Protein AF-A0A8H7VEQ4-F1 (afdb_monomer)

Sequence (341 aa):
MSSSSTINNRNQSYLEKMVKEAMEKHLGNLSLNTKNLYKLRQAHWEVWCAKQEFEDGNTVSEAKLVAFLREVSRTGNIKNKRSKLPDGKAKRLGKESLAGYAKAVGALQTVQAAVLGNKNPPARGTLVKNLLSDYDRENAIRRRIEYEDRGTNTINDGYTLDELRLISRYQFNRNTPHHLRNRLDFLLGHAILGRGETKRMMQLPDLFSTELADEGPSKCISLVITMNKGKTNQHGRLEYGLDHTKPITYNTQRDGYMEALNAVGVNLSKITHINRGSTLRAIADQDVPDNEQRRIGRWGSDRMVGCYLTSLLKQAMHALAGFYSQKASAFWLPRSAVDPP

pLDDT: mean 77.27, std 15.01, range [30.06, 95.94]

Secondary structure (DSSP, 8-state):
-HHHHHHHHHHHHHHHHHHHHHHHHHHHHS-HHHHHHHHHHHHHHHHHHHHHT-TTTT---HHHHHHHHHHHHHH--TT-GGGB-TTSPBPPPPHHHHHHHHHHHHHHHHHHHHHS---PPPTTSHHHHHHHHHHHHHHHHHHHHTT--SSTTTTTSS--HHHHHHHHHHHHHH-SHHHHHHHHHHHHHHHTT--HHHHHT--GGGEEEEE-TTSSSS--EEEEE----SS---------S--TTSPPPHHHHHHHHHHHHHHHT---S-GGGHHHHHHHHHHHTTT--HHHHHHHTT----HHHHHT-----HHHHHHHHT---SSGGG------SS---

Foldseek 3Di:
DPPVVVVVVVVVVVVLVVLVVVLVVVLVPDFPVLNVLLVVLLVLLQVVQVVVVDPVRSAAALVSLLVSLVVQQQQADLPDPVQADPVSGGHGDALVVSVSSLVSSLSVNSVCCSPVVRPHDRNCDDSVVVSSVVRVVVVVVVCVVVVPPPPAPPPQAADAPVLLVQLLVVLVVVPDPLSVVLSCLSLVCQLQVDFLVQSLPFDPVQWDWDWDPLQAPDTDIDIGGHRPDDRHDPDDDDDDDPDPVHGDDPVSSQVSQCVSCVVSVRDHDRRRNRSNVNSLVLLVVLVQDVVLSCLSSVPDPDPCSVPPPPDDSVSSNCSSVVQNDPDSHSNDDPPPPDDDD

Organism: NCBI:txid1195481

Mean predicted aligned error: 12.37 Å

InterPro domains:
  IPR031872 Ndc10, domain 2 [PF16787] (121-240)
  IPR038279 Ndc10, domain 2 superfamily [G3DSA:1.10.443.20] (164-241)
  IPR038279 Ndc10, domain 2 superfamily [G3DSA:1.10.443.20] (242-341)

Radius of gyration: 25.99 Å; Cα contacts (8 Å, |Δi|>4): 328; chains: 1; bounding box: 66×48×88 Å

Nearest PDB structures (foldseek):
  1pvq-assembly1_B-2  TM=6.508E-01  e=1.018E-05  Punavirus P1
  1pvr-assembly1_B-2  TM=6.223E-01  e=1.018E-05  Punavirus P1
  1drg-assembly1_A  TM=6.321E-01  e=3.090E-05  Punavirus P1
  5u91-assembly1_F  TM=6.183E-01  e=3.781E-05  synthetic construct
  2crx-assembly1_B-2  TM=6.280E-01  e=2.102E-04  Punavirus P1

Solvent-accessible surface area (backbone atoms only — not comparable to full-atom values): 19977 Å² total; per-residue (Å²): 124,72,66,64,57,53,53,49,52,52,52,51,53,50,50,54,50,53,52,50,55,56,46,53,51,52,63,66,67,48,32,52,70,56,50,54,52,31,52,55,45,39,51,53,48,45,56,49,27,62,73,69,64,44,92,73,44,70,66,62,31,37,70,58,48,48,53,48,50,55,52,51,27,64,58,28,47,72,88,43,78,89,34,42,43,97,86,67,46,36,39,62,52,51,54,70,57,49,53,48,42,51,51,30,47,40,54,49,36,56,50,34,37,75,74,67,65,50,83,58,66,70,39,75,38,70,68,44,52,52,52,48,51,49,46,49,52,53,50,54,51,47,40,61,75,68,63,52,67,73,55,67,81,41,93,66,39,41,56,54,77,66,51,49,50,51,35,44,47,56,25,52,74,65,71,39,74,68,31,50,51,46,34,49,54,50,52,48,16,39,72,59,46,34,45,50,67,60,59,43,72,59,52,76,90,37,51,48,77,46,74,44,83,81,49,28,95,55,95,32,77,44,82,44,73,63,78,94,73,80,77,72,62,91,74,92,76,90,78,90,72,99,49,91,91,54,61,73,52,71,63,62,54,41,50,54,47,49,54,41,31,57,76,72,68,53,63,72,88,51,72,57,49,34,32,41,58,22,39,51,50,57,32,51,78,64,71,49,54,67,72,55,54,35,56,66,68,64,70,64,84,48,66,57,64,76,73,68,56,80,73,78,61,60,68,59,54,37,36,66,74,70,45,90,59,95,49,51,80,66,54,69,72,98,80,68,95,67,81,82,132

Structure (mmCIF, N/CA/C/O backbone):
data_AF-A0A8H7VEQ4-F1
#
_entry.id   AF-A0A8H7VEQ4-F1
#
loop_
_atom_site.group_PDB
_atom_site.id
_atom_site.type_symbol
_atom_site.label_atom_id
_atom_site.label_alt_id
_atom_site.label_comp_id
_atom_site.label_asym_id
_atom_site.label_entity_id
_atom_site.label_seq_id
_atom_site.pdbx_PDB_ins_code
_atom_site.Cartn_x
_atom_site.Cartn_y
_atom_site.Cartn_z
_atom_site.occupancy
_atom_site.B_iso_or_equiv
_atom_site.auth_seq_id
_atom_site.auth_comp_id
_atom_site.auth_asym_id
_atom_site.auth_atom_id
_atom_site.pdbx_PDB_model_num
ATOM 1 N N . MET A 1 1 ? -5.154 21.239 54.772 1.00 49.31 1 MET A N 1
ATOM 2 C CA . MET A 1 1 ? -5.565 20.161 53.839 1.00 49.31 1 MET A CA 1
ATOM 3 C C . MET A 1 1 ? -6.066 20.659 52.469 1.00 49.31 1 MET A C 1
ATOM 5 O O . MET A 1 1 ? -5.913 19.919 51.510 1.00 49.31 1 MET A O 1
ATOM 9 N N . SER A 1 2 ? -6.561 21.898 52.309 1.00 54.72 2 SER A N 1
ATOM 10 C CA . SER A 1 2 ? -7.112 22.400 51.022 1.00 54.72 2 SER A CA 1
ATOM 11 C C . SER A 1 2 ? -6.099 22.806 49.928 1.00 54.72 2 SER A C 1
ATOM 13 O O . SER A 1 2 ? -6.478 22.970 48.770 1.00 54.72 2 SER A O 1
ATOM 15 N N . SER A 1 3 ? -4.809 22.963 50.251 1.00 55.88 3 SER A N 1
ATOM 16 C CA . SER A 1 3 ? -3.792 23.397 49.269 1.00 55.88 3 SER A CA 1
ATOM 17 C C . SER A 1 3 ? -3.361 22.257 48.329 1.00 55.88 3 SER A C 1
ATOM 19 O O . SER A 1 3 ? -3.246 22.444 47.119 1.00 55.88 3 SER A O 1
ATOM 21 N N . SER A 1 4 ? -3.236 21.031 48.855 1.00 54.81 4 SER A N 1
ATOM 22 C CA . SER A 1 4 ? -2.853 19.852 48.066 1.00 54.81 4 SER A CA 1
ATOM 23 C C . SER A 1 4 ? -3.919 19.428 47.052 1.00 54.81 4 SER A C 1
ATOM 25 O O . SER A 1 4 ? -3.554 19.009 45.959 1.00 54.81 4 SER A O 1
ATOM 27 N N . SER A 1 5 ? -5.219 19.573 47.353 1.00 64.12 5 SER A N 1
ATOM 28 C CA . SER A 1 5 ? -6.288 19.254 46.386 1.00 64.12 5 SER A CA 1
ATOM 29 C C . SER A 1 5 ? -6.328 20.253 45.227 1.00 64.12 5 SER A C 1
ATOM 31 O O . SER A 1 5 ? -6.516 19.863 44.078 1.00 64.12 5 SER A O 1
ATOM 33 N N . THR A 1 6 ? -6.063 21.530 45.507 1.00 69.12 6 THR A N 1
ATOM 34 C CA . THR A 1 6 ? -6.005 22.596 44.497 1.00 69.12 6 THR A CA 1
ATOM 35 C C . THR A 1 6 ? -4.821 22.409 43.543 1.00 69.12 6 THR A C 1
ATOM 37 O O . THR A 1 6 ? -4.974 22.550 42.329 1.00 69.12 6 THR A O 1
ATOM 40 N N . ILE A 1 7 ? -3.651 22.021 44.067 1.00 66.50 7 ILE A N 1
ATOM 41 C CA . ILE A 1 7 ? -2.469 21.682 43.255 1.00 66.50 7 ILE A CA 1
ATOM 42 C C . ILE A 1 7 ? -2.740 20.443 42.393 1.00 66.50 7 ILE A C 1
ATOM 44 O O . ILE A 1 7 ? -2.416 20.444 41.205 1.00 66.50 7 ILE A O 1
ATOM 48 N N . ASN A 1 8 ? -3.391 19.419 42.954 1.00 71.38 8 ASN A N 1
ATOM 49 C CA . ASN A 1 8 ? -3.746 18.216 42.202 1.00 71.38 8 ASN A CA 1
ATOM 50 C C . ASN A 1 8 ? -4.713 18.529 41.052 1.00 71.38 8 ASN A C 1
ATOM 52 O O . ASN A 1 8 ? -4.480 18.100 39.927 1.00 71.38 8 ASN A O 1
ATOM 56 N N . ASN A 1 9 ? -5.738 19.350 41.297 1.00 70.19 9 ASN A N 1
ATOM 57 C CA . ASN A 1 9 ? -6.693 19.769 40.268 1.00 70.19 9 ASN A CA 1
ATOM 58 C C . ASN A 1 9 ? -6.030 20.604 39.160 1.00 70.19 9 ASN A C 1
ATOM 60 O O . ASN A 1 9 ? -6.332 20.423 37.981 1.00 70.19 9 ASN A O 1
ATOM 64 N N . ARG A 1 10 ? -5.088 21.489 39.514 1.00 77.19 10 ARG A N 1
ATOM 65 C CA . ARG A 1 10 ? -4.322 22.277 38.535 1.00 77.19 10 ARG A CA 1
ATOM 66 C C . ARG A 1 10 ? -3.433 21.390 37.660 1.00 77.19 10 ARG A C 1
ATOM 68 O O . ARG A 1 10 ? -3.391 21.583 36.447 1.00 77.19 10 ARG A O 1
ATOM 75 N N . ASN A 1 11 ? -2.754 20.416 38.261 1.00 73.75 11 ASN A N 1
ATOM 76 C CA . ASN A 1 11 ? -1.920 19.460 37.534 1.00 73.75 11 ASN A CA 1
ATOM 77 C C . ASN A 1 11 ? -2.764 18.560 36.621 1.00 73.75 11 ASN A C 1
ATOM 79 O O . ASN A 1 11 ? -2.395 18.354 35.467 1.00 73.75 11 ASN A O 1
ATOM 83 N N . GLN A 1 12 ? -3.920 18.093 37.099 1.00 68.75 12 GLN A N 1
ATOM 84 C CA . GLN A 1 12 ? -4.879 17.314 36.314 1.00 68.75 12 GLN A CA 1
ATOM 85 C C . GLN A 1 12 ? -5.346 18.093 35.074 1.00 68.75 12 GLN A C 1
ATOM 87 O O . GLN A 1 12 ? -5.245 17.597 33.956 1.00 68.75 12 GLN A O 1
ATOM 92 N N . SER A 1 13 ? -5.758 19.352 35.257 1.00 71.12 13 SER A N 1
ATOM 93 C CA . SER A 1 13 ? -6.213 20.220 34.165 1.00 71.12 13 SER A CA 1
ATOM 94 C C . SER A 1 13 ? -5.100 20.527 33.150 1.00 71.12 13 SER A C 1
ATOM 96 O O . SER A 1 13 ? -5.338 20.548 31.940 1.00 71.12 13 SER A O 1
ATOM 98 N N . TYR A 1 14 ? -3.858 20.707 33.613 1.00 74.88 14 TYR A N 1
ATOM 99 C CA . TYR A 1 14 ? -2.698 20.853 32.731 1.00 74.88 14 TYR A CA 1
ATOM 100 C C . TYR A 1 14 ? -2.453 19.592 31.889 1.00 74.88 14 TYR A C 1
ATOM 102 O O . TYR A 1 14 ? -2.262 19.693 30.677 1.00 74.88 14 TYR A O 1
ATOM 110 N N . LEU A 1 15 ? -2.504 18.404 32.501 1.00 70.81 15 LEU A N 1
ATOM 111 C CA . LEU A 1 15 ? -2.343 17.132 31.792 1.00 70.81 15 LEU A CA 1
ATOM 112 C C . LEU A 1 15 ? -3.451 16.915 30.753 1.00 70.81 15 LEU A C 1
ATOM 114 O O . LEU A 1 15 ? -3.153 16.549 29.618 1.00 70.81 15 LEU A O 1
ATOM 118 N N . GLU A 1 16 ? -4.707 17.202 31.099 1.00 68.06 16 GLU A N 1
ATOM 119 C CA . GLU A 1 16 ? -5.846 17.140 30.173 1.00 68.06 16 GLU A CA 1
ATOM 120 C C . GLU A 1 16 ? -5.645 18.058 28.961 1.00 68.06 16 GLU A C 1
ATOM 122 O O . GLU A 1 16 ? -5.841 17.638 27.815 1.00 68.06 16 GLU A O 1
ATOM 127 N N . LYS A 1 17 ? -5.171 19.288 29.193 1.00 73.31 17 LYS A N 1
ATOM 128 C CA . LYS A 1 17 ? -4.847 20.239 28.124 1.00 73.31 17 LYS A CA 1
ATOM 129 C C . LYS A 1 17 ? -3.737 19.714 27.208 1.00 73.31 17 LYS A C 1
ATOM 131 O O . LYS A 1 17 ? -3.907 19.718 25.990 1.00 73.31 17 LYS A O 1
ATOM 136 N N . MET A 1 18 ? -2.637 19.212 27.773 1.00 72.94 18 MET A N 1
ATOM 137 C CA . MET A 1 18 ? -1.514 18.668 26.995 1.00 72.94 18 MET A CA 1
ATOM 138 C C . MET A 1 18 ? -1.923 17.449 26.158 1.00 72.94 18 MET A C 1
ATOM 140 O O . MET A 1 18 ? -1.511 17.319 25.003 1.00 72.94 18 MET A O 1
ATOM 144 N N . VAL A 1 19 ? -2.763 16.567 26.712 1.00 66.00 19 VAL A N 1
ATOM 145 C CA . VAL A 1 19 ? -3.322 15.420 25.981 1.00 66.00 19 VAL A CA 1
ATOM 146 C C . VAL A 1 19 ? -4.181 15.903 24.814 1.00 66.00 19 VAL A C 1
ATOM 148 O O . VAL A 1 19 ? -4.008 15.421 23.692 1.00 66.00 19 VAL A O 1
ATOM 151 N N . LYS A 1 20 ? -5.053 16.893 25.038 1.00 64.94 20 LYS A N 1
ATOM 152 C CA . LYS A 1 20 ? -5.912 17.461 23.992 1.00 64.94 20 LYS A CA 1
ATOM 153 C C . LYS A 1 20 ? -5.099 18.078 22.846 1.00 64.94 20 LYS A C 1
ATOM 155 O O . LYS A 1 20 ? -5.347 17.750 21.686 1.00 64.94 20 LYS A O 1
ATOM 160 N N . GLU A 1 21 ? -4.081 18.881 23.152 1.00 70.31 21 GLU A N 1
ATOM 161 C CA . GLU A 1 21 ? -3.198 19.500 22.149 1.00 70.31 21 GLU A CA 1
ATOM 162 C C . GLU A 1 21 ? -2.404 18.456 21.342 1.00 70.31 21 GLU A C 1
ATOM 164 O O . GLU A 1 21 ? -2.327 18.523 20.109 1.00 70.31 21 GLU A O 1
ATOM 169 N N . ALA A 1 22 ? -1.850 17.438 22.010 1.00 67.75 22 ALA A N 1
ATOM 170 C CA . ALA A 1 22 ? -1.137 16.348 21.343 1.00 67.75 22 ALA A CA 1
ATOM 171 C C . ALA A 1 22 ? -2.057 15.545 20.405 1.00 67.75 22 ALA A C 1
ATOM 173 O O . ALA A 1 22 ? -1.645 15.133 19.313 1.00 67.75 22 ALA A O 1
ATOM 174 N N . MET A 1 23 ? -3.316 15.353 20.801 1.00 64.00 23 MET A N 1
ATOM 175 C CA . MET A 1 23 ? -4.323 14.669 19.996 1.00 64.00 23 MET A CA 1
ATOM 176 C C . MET A 1 23 ? -4.755 15.478 18.777 1.00 64.00 23 MET A C 1
ATOM 178 O O . MET A 1 23 ? -4.782 14.925 17.677 1.00 64.00 23 MET A O 1
ATOM 182 N N . GLU A 1 24 ? -5.052 16.767 18.939 1.00 65.12 24 GLU A N 1
ATOM 183 C CA . GLU A 1 24 ? -5.398 17.659 17.827 1.00 65.12 24 GLU A CA 1
ATOM 184 C C . GLU A 1 24 ? -4.266 17.710 16.795 1.00 65.12 24 GLU A C 1
ATOM 186 O O . GLU A 1 24 ? -4.514 17.581 15.593 1.00 65.12 24 GLU A O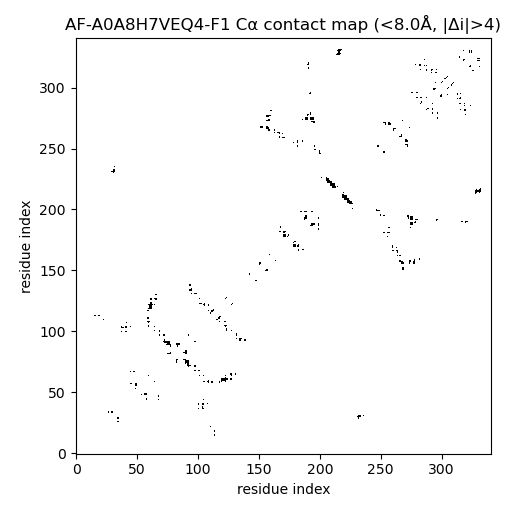 1
ATOM 191 N N . LYS A 1 25 ? -3.010 17.754 17.254 1.00 69.25 25 LYS A N 1
ATOM 192 C CA . LYS A 1 25 ? -1.823 17.658 16.394 1.00 69.25 25 LYS A CA 1
ATOM 193 C C . LYS A 1 25 ? -1.738 16.311 15.667 1.00 69.25 25 LYS A C 1
ATOM 195 O O . LYS A 1 25 ? -1.498 16.277 14.460 1.00 69.25 25 LYS A O 1
ATOM 200 N N . HIS A 1 26 ? -1.973 15.192 16.355 1.00 65.81 26 HIS A N 1
ATOM 201 C CA . HIS A 1 26 ? -1.962 13.861 15.735 1.00 65.81 26 HIS A CA 1
ATOM 202 C C . HIS A 1 26 ? -3.086 13.689 14.697 1.00 65.81 26 HIS A C 1
ATOM 204 O O . HIS A 1 26 ? -2.834 13.213 13.588 1.00 65.81 26 HIS A O 1
ATOM 210 N N . LEU A 1 27 ? -4.314 14.109 15.018 1.00 62.72 27 LEU A N 1
ATOM 211 C CA . LEU A 1 27 ? -5.438 14.138 14.077 1.00 62.72 27 LEU A CA 1
ATOM 212 C C . LEU A 1 27 ? -5.143 15.072 12.896 1.00 62.72 27 LEU A C 1
ATOM 214 O O . LEU A 1 27 ? -5.426 14.705 11.756 1.00 62.72 27 LEU A O 1
ATOM 218 N N . GLY A 1 28 ? -4.511 16.223 13.142 1.00 64.19 28 GLY A N 1
ATOM 219 C CA . GLY A 1 28 ? -4.026 17.169 12.136 1.00 64.19 28 GLY A CA 1
ATOM 220 C C . GLY A 1 28 ? -3.002 16.566 11.170 1.00 64.19 28 GLY A C 1
ATOM 221 O O . GLY A 1 28 ? -3.082 16.831 9.969 1.00 64.19 28 GLY A O 1
ATOM 222 N N . ASN A 1 29 ? -2.140 15.672 11.654 1.00 68.62 29 ASN A N 1
ATOM 223 C CA . ASN A 1 29 ? -1.097 15.004 10.869 1.00 68.62 29 ASN A CA 1
ATOM 224 C C . ASN A 1 29 ? -1.593 13.812 10.032 1.00 68.62 29 ASN A C 1
ATOM 226 O O . ASN A 1 29 ? -0.852 13.296 9.194 1.00 68.62 29 ASN A O 1
ATOM 230 N N . LEU A 1 30 ? -2.834 13.347 10.223 1.00 66.75 30 LEU A N 1
ATOM 231 C CA . LEU A 1 30 ? -3.381 12.268 9.398 1.00 66.75 30 LEU A CA 1
ATOM 232 C C . LEU A 1 30 ? -3.514 12.708 7.933 1.00 66.75 30 LEU A C 1
ATOM 234 O O . LEU A 1 30 ? -3.966 13.817 7.634 1.00 66.75 30 LEU A O 1
ATOM 238 N N . SER A 1 31 ? -3.205 11.796 7.007 1.00 66.38 31 SER A N 1
ATOM 239 C CA . SER A 1 31 ? -3.427 12.048 5.582 1.00 66.38 31 SER A CA 1
ATOM 240 C C . SER A 1 31 ? -4.906 12.326 5.298 1.00 66.38 31 SER A C 1
ATOM 242 O O . SER A 1 31 ? -5.789 11.746 5.939 1.00 66.38 31 SER A O 1
ATOM 244 N N . LEU A 1 32 ? -5.193 13.176 4.307 1.00 69.00 32 LEU A N 1
ATOM 245 C CA . LEU A 1 32 ? -6.561 13.590 3.976 1.00 69.00 32 LEU A CA 1
ATOM 246 C C . LEU A 1 32 ? -7.497 12.397 3.718 1.00 69.00 32 LEU A C 1
ATOM 248 O O . LEU A 1 32 ? -8.613 12.352 4.230 1.00 69.00 32 LEU A O 1
ATOM 252 N N . ASN A 1 33 ? -7.004 11.376 3.014 1.00 72.12 33 ASN A N 1
ATOM 253 C CA . ASN A 1 33 ? -7.748 10.139 2.769 1.00 72.12 33 ASN A CA 1
ATOM 254 C C . ASN A 1 33 ? -8.088 9.395 4.068 1.00 72.12 33 ASN A C 1
ATOM 256 O O . ASN A 1 33 ? -9.192 8.876 4.210 1.00 72.12 33 ASN A O 1
ATOM 260 N N . THR A 1 34 ? -7.160 9.360 5.030 1.00 74.19 34 THR A N 1
ATOM 261 C CA . THR A 1 34 ? -7.397 8.715 6.328 1.00 74.19 34 THR A CA 1
ATOM 262 C C . THR A 1 34 ? -8.423 9.499 7.138 1.00 74.19 34 THR A C 1
ATOM 264 O O . THR A 1 34 ? -9.333 8.888 7.689 1.00 74.19 34 THR A O 1
ATOM 267 N N . LYS A 1 35 ? -8.338 10.838 7.150 1.00 78.75 35 LYS A N 1
ATOM 268 C CA . LYS A 1 35 ? -9.328 11.710 7.805 1.00 78.75 35 LYS A CA 1
ATOM 269 C C . LYS A 1 35 ? -10.726 11.494 7.231 1.00 78.75 35 LYS A C 1
ATOM 271 O O . LYS A 1 35 ? -11.659 11.245 7.985 1.00 78.75 35 LYS A O 1
ATOM 276 N N . ASN A 1 36 ? -10.862 11.526 5.907 1.00 82.50 36 ASN A N 1
ATOM 277 C CA . ASN A 1 36 ? -12.149 11.335 5.235 1.00 82.50 36 ASN A CA 1
ATOM 278 C C . ASN A 1 36 ? -12.729 9.942 5.503 1.00 82.50 36 ASN A C 1
ATOM 280 O O . ASN A 1 36 ? -13.915 9.808 5.798 1.00 82.50 36 ASN A O 1
ATOM 284 N N . LEU A 1 37 ? -11.888 8.905 5.470 1.00 82.88 37 LEU A N 1
ATOM 285 C CA . LEU A 1 37 ? -12.314 7.543 5.777 1.00 82.88 37 LEU A CA 1
ATOM 286 C C . LEU A 1 37 ? -12.726 7.380 7.246 1.00 82.88 37 LEU A C 1
ATOM 288 O O . LEU A 1 37 ? -13.675 6.655 7.532 1.00 82.88 37 LEU A O 1
ATOM 292 N N . TYR A 1 38 ? -12.030 8.038 8.177 1.00 87.38 38 TYR A N 1
ATOM 293 C CA . TYR A 1 38 ? -12.396 8.029 9.594 1.00 87.38 38 TYR A CA 1
ATOM 294 C C . TYR A 1 38 ? -13.735 8.723 9.809 1.00 87.38 38 TYR A C 1
ATOM 296 O O . TYR A 1 38 ? -14.614 8.106 10.398 1.00 87.38 38 TYR A O 1
ATOM 304 N N . LYS A 1 39 ? -13.918 9.929 9.254 1.00 85.88 39 LYS A N 1
ATOM 305 C CA . LYS A 1 39 ? -15.189 10.667 9.305 1.00 85.88 39 LYS A CA 1
ATOM 306 C C . LYS A 1 39 ? -16.352 9.822 8.794 1.00 85.88 39 LYS A C 1
ATOM 308 O O . LYS A 1 39 ? -17.357 9.693 9.476 1.00 85.88 39 LYS A O 1
ATOM 313 N N . LEU A 1 40 ? -16.190 9.176 7.637 1.00 89.00 40 LEU A N 1
ATOM 314 C CA . LEU A 1 40 ? -17.224 8.306 7.069 1.00 89.00 40 LEU A CA 1
ATOM 315 C C . LEU A 1 40 ? -17.590 7.145 8.007 1.00 89.00 40 LEU A C 1
ATOM 317 O O . LEU A 1 40 ? -18.759 6.806 8.168 1.00 89.00 40 LEU A O 1
ATOM 321 N N . ARG A 1 41 ? -16.586 6.513 8.621 1.00 91.69 41 ARG A N 1
ATOM 322 C CA . ARG A 1 41 ? -16.788 5.372 9.525 1.00 91.69 41 ARG A CA 1
ATOM 323 C C . ARG A 1 41 ? -17.377 5.786 10.872 1.00 91.69 41 ARG A C 1
ATOM 325 O O . ARG A 1 41 ? -18.178 5.035 11.415 1.00 91.69 41 ARG A O 1
ATOM 332 N N . GLN A 1 42 ? -16.988 6.950 11.382 1.00 91.44 42 GLN A N 1
ATOM 333 C CA . GLN A 1 42 ? -17.523 7.539 12.608 1.00 91.44 42 GLN A CA 1
ATOM 334 C C . GLN A 1 42 ? -18.974 7.993 12.412 1.00 91.44 42 GLN A C 1
ATOM 336 O O . GLN A 1 42 ? -19.812 7.667 13.238 1.00 91.44 42 GLN A O 1
ATOM 341 N N . ALA A 1 43 ? -19.313 8.592 11.268 1.00 90.25 43 ALA A N 1
ATOM 342 C CA . ALA A 1 43 ? -20.703 8.905 10.935 1.00 90.25 43 ALA A CA 1
ATOM 343 C C . ALA A 1 43 ? -21.576 7.637 10.863 1.00 90.25 43 ALA A C 1
ATOM 345 O O . ALA A 1 43 ? -22.698 7.618 11.357 1.00 90.25 43 ALA A O 1
ATOM 346 N N . HIS A 1 44 ? -21.056 6.538 10.296 1.00 92.56 44 HIS A N 1
ATOM 347 C CA . HIS A 1 44 ? -21.779 5.260 10.295 1.00 92.56 44 HIS A CA 1
ATOM 348 C C . HIS A 1 44 ? -22.010 4.717 11.713 1.00 92.56 44 HIS A C 1
ATOM 350 O O . HIS A 1 44 ? -23.073 4.168 11.987 1.00 92.56 44 HIS A O 1
ATOM 356 N N . TRP A 1 45 ? -21.029 4.882 12.604 1.00 93.81 45 TRP A N 1
ATOM 357 C CA . TRP A 1 45 ? -21.163 4.546 14.021 1.00 93.81 45 TRP A CA 1
ATOM 358 C C . TRP A 1 45 ? -22.249 5.379 14.704 1.00 93.81 45 TRP A C 1
ATOM 360 O O . TRP A 1 45 ? -23.100 4.817 15.380 1.00 93.81 45 TRP A O 1
ATOM 370 N N . GLU A 1 46 ? -22.258 6.694 14.495 1.00 92.00 46 GLU A N 1
ATOM 371 C CA . GLU A 1 46 ? -23.244 7.603 15.091 1.00 92.00 46 GLU A CA 1
ATOM 372 C C . GLU A 1 46 ? -24.670 7.269 14.648 1.00 92.00 46 GLU A C 1
ATOM 374 O O . GLU A 1 46 ? -25.553 7.129 15.491 1.00 92.00 46 GLU A O 1
ATOM 379 N N . VAL A 1 47 ? -24.878 7.057 13.345 1.00 93.12 47 VAL A N 1
ATOM 380 C CA . VAL A 1 47 ? -26.176 6.632 12.794 1.00 93.12 47 VAL A CA 1
ATOM 381 C C . VAL A 1 47 ? -26.607 5.289 13.379 1.00 93.12 47 VAL A C 1
ATOM 383 O O . VAL A 1 47 ? -27.775 5.104 13.716 1.00 93.12 47 VAL A O 1
ATOM 386 N N . TRP A 1 48 ? -25.673 4.348 13.519 1.00 94.56 48 TRP A N 1
ATOM 387 C CA . TRP A 1 48 ? -25.965 3.057 14.125 1.00 94.56 48 TRP A CA 1
ATOM 388 C C . TRP A 1 48 ? -26.343 3.196 15.605 1.00 94.56 48 TRP A C 1
ATOM 390 O O . TRP A 1 48 ? -27.362 2.649 16.005 1.00 94.56 48 TRP A O 1
ATOM 400 N N . CYS A 1 49 ? -25.602 3.968 16.405 1.00 93.62 49 CYS A N 1
ATOM 401 C CA . CYS A 1 49 ? -25.944 4.213 17.809 1.00 93.62 49 CYS A CA 1
ATOM 402 C C . CYS A 1 49 ? -27.306 4.896 17.967 1.00 93.62 49 CYS A C 1
ATOM 404 O O . CYS A 1 49 ? -28.062 4.504 18.849 1.00 93.62 49 CYS A O 1
ATOM 406 N N . ALA A 1 50 ? -27.631 5.866 17.106 1.00 91.94 50 ALA A N 1
ATOM 407 C CA . ALA A 1 50 ? -28.933 6.530 17.112 1.00 91.94 50 ALA A CA 1
ATOM 408 C C . ALA A 1 50 ? -30.078 5.545 16.833 1.00 91.94 50 ALA A C 1
ATOM 410 O O . ALA A 1 50 ? -31.105 5.596 17.495 1.00 91.94 50 ALA A O 1
ATOM 411 N N . LYS A 1 51 ? -29.877 4.601 15.905 1.00 93.50 51 LYS A N 1
ATOM 412 C CA . LYS A 1 51 ? -30.856 3.550 15.591 1.00 93.50 51 LYS A CA 1
ATOM 413 C C . LYS A 1 51 ? -31.065 2.551 16.736 1.00 93.50 51 LYS A C 1
ATOM 415 O O . LYS A 1 51 ? -32.142 1.980 16.840 1.00 93.50 51 LYS A O 1
ATOM 420 N N . GLN A 1 52 ? -30.030 2.280 17.530 1.00 91.88 52 GLN A N 1
ATOM 421 C CA . GLN A 1 52 ? -30.110 1.347 18.661 1.00 91.88 52 GLN A CA 1
ATOM 422 C C . GLN A 1 52 ? -30.654 1.998 19.941 1.00 91.88 52 GLN A C 1
ATOM 424 O O . GLN A 1 52 ? -30.869 1.286 20.914 1.00 91.88 52 GLN A O 1
ATOM 429 N N . GLU A 1 53 ? -30.832 3.326 19.952 1.00 90.88 53 GLU A N 1
ATOM 430 C CA . GLU A 1 53 ? -31.431 4.080 21.064 1.00 90.88 53 GLU A CA 1
ATOM 431 C C . GLU A 1 53 ? -30.747 3.834 22.425 1.00 90.88 53 GLU A C 1
ATOM 433 O O . GLU A 1 53 ? -31.390 3.765 23.468 1.00 90.88 53 GLU A O 1
ATOM 438 N N . PHE A 1 54 ? -29.415 3.702 22.435 1.00 89.69 54 PHE A N 1
ATOM 439 C CA . PHE A 1 54 ? -28.665 3.542 23.684 1.00 89.69 54 PHE A CA 1
ATOM 440 C C . PHE A 1 54 ? -28.801 4.776 24.590 1.00 89.69 54 PHE A C 1
ATOM 442 O O . PHE A 1 54 ? -28.642 5.902 24.120 1.00 89.69 54 PHE A O 1
ATOM 449 N N . GLU A 1 55 ? -28.977 4.564 25.896 1.00 87.06 55 GLU A N 1
ATOM 450 C CA . GLU A 1 55 ? -29.120 5.640 26.895 1.00 87.06 55 GLU A CA 1
ATOM 451 C C . GLU A 1 55 ? -27.914 6.596 26.932 1.00 87.06 55 GLU A C 1
ATOM 453 O O . GLU A 1 55 ? -28.063 7.812 27.002 1.00 87.06 55 GLU A O 1
ATOM 458 N N . ASP A 1 56 ? -26.700 6.057 26.821 1.00 87.94 56 ASP A N 1
ATOM 459 C CA . ASP A 1 56 ? -25.435 6.800 26.754 1.00 87.94 56 ASP A CA 1
ATOM 460 C C . ASP A 1 56 ? -25.078 7.245 25.317 1.00 87.94 56 ASP A C 1
ATOM 462 O O . ASP A 1 56 ? -23.947 7.660 25.033 1.00 87.94 56 ASP A O 1
ATOM 466 N N . GLY A 1 57 ? -26.026 7.126 24.384 1.00 89.88 57 GLY A N 1
ATOM 467 C CA . GLY A 1 57 ? -25.924 7.578 23.002 1.00 89.88 57 GLY A CA 1
ATOM 468 C C . GLY A 1 57 ? -24.748 6.961 22.240 1.00 89.88 57 GLY A C 1
ATOM 469 O O . GLY A 1 57 ? -24.545 5.742 22.203 1.00 89.88 57 GLY A O 1
ATOM 470 N N . ASN A 1 58 ? -23.942 7.817 21.607 1.00 89.00 58 ASN A N 1
ATOM 471 C CA . ASN A 1 58 ? -22.785 7.407 20.803 1.00 89.00 58 ASN A CA 1
ATOM 472 C C . ASN A 1 58 ? -21.506 7.161 21.627 1.00 89.00 58 ASN A C 1
ATOM 474 O O . ASN A 1 58 ? -20.430 6.986 21.035 1.00 89.00 58 ASN A O 1
ATOM 478 N N . THR A 1 59 ? -21.596 7.144 22.962 1.00 91.75 59 THR A N 1
ATOM 479 C CA . THR A 1 59 ? -20.459 6.862 23.846 1.00 91.75 59 THR A CA 1
ATOM 480 C C . THR A 1 59 ? -19.869 5.498 23.510 1.00 91.75 59 THR A C 1
ATOM 482 O O . THR A 1 59 ? -20.559 4.478 23.472 1.00 91.75 59 THR A O 1
ATOM 485 N N . VAL A 1 60 ? -18.573 5.483 23.208 1.00 93.88 60 VAL A N 1
ATOM 486 C CA . VAL A 1 60 ? -17.883 4.289 22.736 1.00 93.88 60 VAL A CA 1
ATOM 487 C C . VAL A 1 60 ? -17.567 3.369 23.911 1.00 93.88 60 VAL A C 1
ATOM 489 O O . VAL A 1 60 ? -16.934 3.781 24.886 1.00 93.88 60 VAL A O 1
ATOM 492 N N . SER A 1 61 ? -17.946 2.102 23.765 1.00 94.31 61 SER A N 1
ATOM 493 C CA . SER A 1 61 ? -17.562 0.985 24.627 1.00 94.31 61 SER A CA 1
ATOM 494 C C . SER A 1 61 ? -17.131 -0.210 23.770 1.00 94.31 61 SER A C 1
ATOM 496 O O . SER A 1 61 ? -17.477 -0.302 22.587 1.00 94.31 61 SER A O 1
ATOM 498 N N . GLU A 1 62 ? -16.372 -1.144 24.351 1.00 93.94 62 GLU A N 1
ATOM 499 C CA . GLU A 1 62 ? -15.964 -2.364 23.640 1.00 93.94 62 GLU A CA 1
ATOM 500 C C . GLU A 1 62 ? -17.177 -3.208 23.212 1.00 93.94 62 GLU A C 1
ATOM 502 O O . GLU A 1 62 ? -17.230 -3.673 22.074 1.00 93.94 62 GLU A O 1
ATOM 507 N N . ALA A 1 63 ? -18.187 -3.346 24.078 1.00 93.31 63 ALA A N 1
ATOM 508 C CA . ALA A 1 63 ? -19.396 -4.118 23.792 1.00 93.31 63 ALA A CA 1
ATOM 509 C C . ALA A 1 63 ? -20.166 -3.564 22.581 1.00 93.31 63 ALA A C 1
ATOM 511 O O . ALA A 1 63 ? -20.486 -4.311 21.651 1.00 93.31 63 ALA A O 1
ATOM 512 N N . LYS A 1 64 ? -20.383 -2.240 22.536 1.00 95.56 64 LYS A N 1
ATOM 513 C CA . LYS A 1 64 ? -21.006 -1.584 21.379 1.00 95.56 64 LYS A CA 1
ATOM 514 C C . LYS A 1 64 ? -20.164 -1.766 20.118 1.00 95.56 64 LYS A C 1
ATOM 516 O O . LYS A 1 64 ? -20.711 -2.031 19.051 1.00 95.56 64 LYS A O 1
ATOM 521 N N . LEU A 1 65 ? -18.834 -1.682 20.229 1.00 95.94 65 LEU A N 1
ATOM 522 C CA . LEU A 1 65 ? -17.948 -1.875 19.082 1.00 95.94 65 LEU A CA 1
ATOM 523 C C . LEU A 1 65 ? -18.030 -3.299 18.519 1.00 95.94 65 LEU A C 1
ATOM 525 O O . LEU A 1 65 ? -18.085 -3.470 17.303 1.00 95.94 65 LEU A O 1
ATOM 529 N N . VAL A 1 66 ? -18.101 -4.322 19.371 1.00 95.06 66 VAL A N 1
ATOM 530 C CA . VAL A 1 66 ? -18.299 -5.716 18.941 1.00 95.06 66 VAL A CA 1
ATOM 531 C C . VAL A 1 66 ? -19.631 -5.887 18.205 1.00 95.06 66 VAL A C 1
ATOM 533 O O . VAL A 1 66 ? -19.650 -6.475 17.119 1.00 95.06 66 VAL A O 1
ATOM 536 N N . ALA A 1 67 ? -20.727 -5.360 18.758 1.00 94.44 67 ALA A N 1
ATOM 537 C CA . ALA A 1 67 ? -22.054 -5.437 18.145 1.00 94.44 67 ALA A CA 1
ATOM 538 C C . ALA A 1 67 ? -22.089 -4.728 16.780 1.00 94.44 67 ALA A C 1
ATOM 540 O O . ALA A 1 67 ? -22.480 -5.324 15.772 1.00 94.44 67 ALA A O 1
ATOM 541 N N . PHE A 1 68 ? -21.561 -3.506 16.723 1.00 95.19 68 PHE A N 1
ATOM 542 C CA . PHE A 1 68 ? -21.453 -2.730 15.494 1.00 95.19 68 PHE A CA 1
ATOM 543 C C . PHE A 1 68 ? -20.647 -3.457 14.415 1.00 95.19 68 PHE A C 1
ATOM 545 O O . PHE A 1 68 ? -21.099 -3.575 13.280 1.00 95.19 68 PHE A O 1
ATOM 552 N N . LEU A 1 69 ? -19.469 -4.004 14.743 1.00 94.12 69 LEU A N 1
ATOM 553 C CA . LEU A 1 69 ? -18.635 -4.705 13.759 1.00 94.12 69 LEU A CA 1
ATOM 554 C C . LEU A 1 69 ? -19.329 -5.949 13.181 1.00 94.12 69 LEU A C 1
ATOM 556 O O . LEU A 1 69 ? -19.139 -6.258 12.001 1.00 94.12 69 LEU A O 1
ATOM 560 N N . ARG A 1 70 ? -20.153 -6.648 13.974 1.00 91.75 70 ARG A N 1
ATOM 561 C CA . ARG A 1 70 ? -20.973 -7.771 13.489 1.00 91.75 70 ARG A CA 1
ATOM 562 C C . ARG A 1 70 ? -22.047 -7.305 12.505 1.00 91.75 70 ARG A C 1
ATOM 564 O O . ARG A 1 70 ? -22.203 -7.932 11.457 1.00 91.75 70 ARG A O 1
ATOM 571 N N . GLU A 1 71 ? -22.738 -6.202 12.784 1.00 91.12 71 GLU A N 1
ATOM 572 C CA . GLU A 1 71 ? -23.754 -5.645 11.879 1.00 91.12 71 GLU A CA 1
ATOM 573 C C . GLU A 1 71 ? -23.136 -5.098 10.585 1.00 91.12 71 GLU A C 1
ATOM 575 O O . GLU A 1 71 ? -23.582 -5.427 9.482 1.00 91.12 71 GLU A O 1
ATOM 580 N N . VAL A 1 72 ? -22.043 -4.343 10.704 1.00 89.44 72 VAL A N 1
ATOM 581 C CA . VAL A 1 72 ? -21.284 -3.795 9.571 1.00 89.44 72 VAL A CA 1
ATOM 582 C C . VAL A 1 72 ? -20.765 -4.913 8.664 1.00 89.44 72 VAL A C 1
ATOM 584 O O . VAL A 1 72 ? -20.826 -4.812 7.440 1.00 89.44 72 VAL A O 1
ATOM 587 N N . SER A 1 73 ? -20.297 -6.025 9.239 1.00 87.12 73 SER A N 1
ATOM 588 C CA . SER A 1 73 ? -19.881 -7.182 8.445 1.00 87.12 73 SER A CA 1
ATOM 589 C C . SER A 1 73 ? -21.021 -7.770 7.611 1.00 87.12 73 SER A C 1
ATOM 591 O O . SER A 1 73 ? -20.798 -8.105 6.448 1.00 87.12 73 SER A O 1
ATOM 593 N N . ARG A 1 74 ? -22.230 -7.889 8.182 1.00 83.00 74 ARG A N 1
ATOM 594 C CA . ARG A 1 74 ? -23.405 -8.481 7.514 1.00 83.00 74 ARG A CA 1
ATOM 595 C C . ARG A 1 74 ? -23.987 -7.571 6.439 1.00 83.00 74 ARG A C 1
ATOM 597 O O . ARG A 1 74 ? -24.361 -8.056 5.379 1.00 83.00 74 ARG A O 1
ATOM 604 N N . THR A 1 75 ? -24.051 -6.272 6.714 1.00 79.88 75 THR A N 1
ATOM 605 C CA . THR A 1 75 ? -24.570 -5.265 5.775 1.00 79.88 75 THR A CA 1
ATOM 606 C C . THR A 1 75 ? -23.664 -5.085 4.557 1.00 79.88 75 THR A C 1
ATOM 608 O O . THR A 1 75 ? -24.158 -4.803 3.465 1.00 79.88 75 THR A O 1
ATOM 611 N N . GLY A 1 76 ? -22.357 -5.324 4.699 1.00 72.81 76 GLY A N 1
ATOM 612 C CA . GLY A 1 76 ? -21.434 -5.328 3.568 1.00 72.81 76 GLY A CA 1
ATOM 613 C C . GLY A 1 76 ? -21.237 -3.935 2.954 1.00 72.81 76 GLY A C 1
ATOM 614 O O . GLY A 1 76 ? -21.588 -2.911 3.536 1.00 72.81 76 GLY A O 1
ATOM 615 N N . ASN A 1 77 ? -20.666 -3.876 1.746 1.00 67.44 77 ASN A N 1
ATOM 616 C CA . ASN A 1 77 ? -20.599 -2.631 0.973 1.00 67.44 77 ASN A CA 1
ATOM 617 C C . ASN A 1 77 ? -21.595 -2.673 -0.195 1.00 67.44 77 ASN A C 1
ATOM 619 O O . ASN A 1 77 ? -21.291 -3.190 -1.267 1.00 67.44 77 ASN A O 1
ATOM 623 N N . ILE A 1 78 ? -22.796 -2.129 0.011 1.00 54.16 78 ILE A N 1
ATOM 624 C CA . ILE A 1 78 ? -23.895 -2.187 -0.973 1.00 54.16 78 ILE A CA 1
ATOM 625 C C . ILE A 1 78 ? -23.607 -1.308 -2.206 1.00 54.16 78 ILE A C 1
ATOM 627 O O . ILE A 1 78 ? -24.065 -1.600 -3.312 1.00 54.16 78 ILE A O 1
ATOM 631 N N . LYS A 1 79 ? -22.818 -0.237 -2.038 1.00 54.88 79 LYS A N 1
ATOM 632 C CA . LYS A 1 79 ? -22.594 0.778 -3.081 1.00 54.88 79 LYS A CA 1
ATOM 633 C C . LYS A 1 79 ? -21.623 0.341 -4.181 1.00 54.88 79 LYS A C 1
ATOM 635 O O . LYS A 1 79 ? -21.626 0.937 -5.254 1.00 54.88 79 LYS A O 1
ATOM 640 N N . ASN A 1 80 ? -20.794 -0.677 -3.954 1.00 56.91 80 ASN A N 1
ATOM 641 C CA . ASN A 1 80 ? -19.824 -1.125 -4.950 1.00 56.91 80 ASN A CA 1
ATOM 642 C C . ASN A 1 80 ? -20.379 -2.329 -5.733 1.00 56.91 80 ASN A C 1
ATOM 644 O O . ASN A 1 80 ? -20.612 -3.396 -5.175 1.00 56.91 80 ASN A O 1
ATOM 648 N N . LYS A 1 81 ? -20.590 -2.173 -7.050 1.00 50.59 81 LYS A N 1
ATOM 649 C CA . LYS A 1 81 ? -21.141 -3.242 -7.909 1.00 50.59 81 LYS A CA 1
ATOM 650 C C . LYS A 1 81 ? -20.290 -4.521 -7.876 1.00 50.59 81 LYS A C 1
ATOM 652 O O . LYS A 1 81 ? -20.842 -5.607 -7.970 1.00 50.59 81 LYS A O 1
ATOM 657 N N . ARG A 1 82 ? -18.970 -4.400 -7.672 1.00 54.53 82 ARG A N 1
ATOM 658 C CA . ARG A 1 82 ? -18.037 -5.541 -7.556 1.00 54.53 82 ARG A CA 1
ATOM 659 C C . ARG A 1 82 ? -18.132 -6.296 -6.226 1.00 54.53 82 ARG A C 1
ATOM 661 O O . ARG A 1 82 ? -17.522 -7.348 -6.087 1.00 54.53 82 ARG A O 1
ATOM 668 N N . SER A 1 83 ? -18.844 -5.755 -5.237 1.00 56.25 83 SER A N 1
ATOM 669 C CA . SER A 1 83 ? -19.087 -6.414 -3.951 1.00 56.25 83 SER A CA 1
ATOM 670 C C . SER A 1 83 ? -20.507 -6.945 -3.825 1.00 56.25 83 SER A C 1
ATOM 672 O O . SER A 1 83 ? -20.932 -7.221 -2.710 1.00 56.25 83 SER A O 1
ATOM 674 N N . LYS A 1 84 ? -21.241 -7.098 -4.931 1.00 59.91 84 LYS A N 1
ATOM 675 C CA . LYS A 1 84 ? -22.497 -7.845 -4.937 1.00 59.91 84 LYS A CA 1
ATOM 676 C C . LYS A 1 84 ? -22.221 -9.308 -5.262 1.00 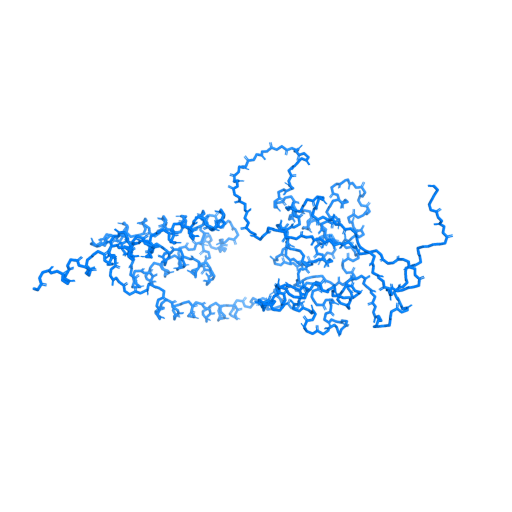59.91 84 LYS A C 1
ATOM 678 O O . LYS A 1 84 ? -21.437 -9.612 -6.157 1.00 59.91 84 LYS A O 1
ATOM 683 N N . LEU A 1 85 ? -22.835 -10.189 -4.492 1.00 64.19 85 LEU A N 1
ATOM 684 C CA . LEU A 1 85 ? -22.940 -11.607 -4.801 1.00 64.19 85 LEU A CA 1
ATOM 685 C C . LEU A 1 85 ? -23.878 -11.796 -6.014 1.00 64.19 85 LEU A C 1
ATOM 687 O O . LEU A 1 85 ? -24.632 -10.874 -6.344 1.00 64.19 85 LEU A O 1
ATOM 691 N N . PRO A 1 86 ? -23.852 -12.965 -6.681 1.00 66.19 86 PRO A N 1
ATOM 692 C CA . PRO A 1 86 ? -24.754 -13.269 -7.797 1.00 66.19 86 PRO A CA 1
ATOM 693 C C . PRO A 1 86 ? -26.243 -13.108 -7.445 1.00 66.19 86 PRO A C 1
ATOM 695 O O . PRO A 1 86 ? -27.047 -12.783 -8.310 1.00 66.19 86 PRO A O 1
ATOM 698 N N . ASP A 1 87 ? -26.593 -13.263 -6.164 1.00 68.56 87 ASP A N 1
ATOM 699 C CA . ASP A 1 87 ? -27.939 -13.069 -5.606 1.00 68.56 87 ASP A CA 1
ATOM 700 C C . ASP A 1 87 ? -28.307 -11.589 -5.345 1.00 68.56 87 ASP A C 1
ATOM 702 O O . ASP A 1 87 ? -29.362 -11.286 -4.790 1.00 68.56 87 ASP A O 1
ATOM 706 N N . GLY A 1 88 ? -27.425 -10.648 -5.699 1.00 66.31 88 GLY A N 1
ATOM 707 C CA . GLY A 1 88 ? -27.608 -9.213 -5.500 1.00 66.31 88 GLY A CA 1
ATOM 708 C C . GLY A 1 88 ? -27.326 -8.711 -4.079 1.00 66.31 88 GLY A C 1
ATOM 709 O O . GLY A 1 88 ? -27.300 -7.489 -3.878 1.00 66.31 88 GLY A O 1
ATOM 710 N N . LYS A 1 89 ? -27.060 -9.595 -3.104 1.00 65.56 89 LYS A N 1
ATOM 711 C CA . LYS A 1 89 ? -26.711 -9.206 -1.729 1.00 65.56 89 LYS A CA 1
ATOM 712 C C . LYS A 1 89 ? -25.284 -8.679 -1.658 1.00 65.56 89 LYS A C 1
ATOM 714 O O . LYS A 1 89 ? -24.410 -9.045 -2.443 1.00 65.56 89 LYS A O 1
ATOM 719 N N . ALA A 1 90 ? -25.023 -7.800 -0.696 1.00 69.12 90 ALA A N 1
ATOM 720 C CA . ALA A 1 90 ? -23.670 -7.319 -0.466 1.00 69.12 90 ALA A CA 1
ATOM 721 C C . ALA A 1 90 ? -22.796 -8.434 0.125 1.00 69.12 90 ALA A C 1
ATOM 723 O O . ALA A 1 90 ? -23.153 -9.083 1.108 1.00 69.12 90 ALA A O 1
ATOM 724 N N . LYS A 1 91 ? -21.611 -8.624 -0.453 1.00 74.88 91 LYS A N 1
ATOM 725 C CA . LYS A 1 91 ? -20.551 -9.464 0.097 1.00 74.88 91 LYS A CA 1
ATOM 726 C C . LYS A 1 91 ? -20.163 -8.924 1.473 1.00 74.88 91 LYS A C 1
ATOM 728 O O . LYS A 1 91 ? -19.976 -7.712 1.641 1.00 74.88 91 LYS A O 1
ATOM 733 N N . ARG A 1 92 ? -20.016 -9.835 2.443 1.00 78.44 92 ARG A N 1
ATOM 734 C CA . ARG A 1 92 ? -19.582 -9.493 3.806 1.00 78.44 92 ARG A CA 1
ATOM 735 C C . ARG A 1 92 ? -18.266 -8.715 3.769 1.00 78.44 92 ARG A C 1
ATOM 737 O O . ARG A 1 92 ? -17.377 -9.019 2.968 1.00 78.44 92 ARG A O 1
ATOM 744 N N . LEU A 1 93 ? -18.134 -7.712 4.638 1.00 83.19 93 LEU A N 1
ATOM 745 C CA . LEU A 1 93 ? -16.892 -6.941 4.736 1.00 83.19 93 LEU A CA 1
ATOM 746 C C . LEU A 1 93 ? -15.751 -7.804 5.288 1.00 83.19 93 LEU A C 1
ATOM 748 O O . LEU A 1 93 ? -15.925 -8.545 6.254 1.00 83.19 93 LEU A O 1
ATOM 752 N N . GLY A 1 94 ? -14.571 -7.663 4.680 1.00 81.00 94 GLY A N 1
ATOM 753 C CA . GLY A 1 94 ? -13.352 -8.351 5.106 1.00 81.00 94 GLY A CA 1
ATOM 754 C C . GLY A 1 94 ? -12.753 -7.786 6.397 1.00 81.00 94 GLY A C 1
ATOM 755 O O . GLY A 1 94 ? -13.046 -6.652 6.802 1.00 81.00 94 GLY A O 1
ATOM 756 N N . LYS A 1 95 ? -11.857 -8.566 7.011 1.00 87.50 95 LYS A N 1
ATOM 757 C CA . LYS A 1 95 ? -11.196 -8.261 8.288 1.00 87.50 95 LYS A CA 1
ATOM 758 C C . LYS A 1 95 ? -10.534 -6.887 8.301 1.00 87.50 95 LYS A C 1
ATOM 760 O O . LYS A 1 95 ? -10.673 -6.147 9.268 1.00 87.50 95 LYS A O 1
ATOM 765 N N . GLU A 1 96 ? -9.852 -6.499 7.228 1.00 86.50 96 GLU A N 1
ATOM 766 C CA . GLU A 1 96 ? -9.126 -5.227 7.134 1.00 86.50 96 GLU A CA 1
ATOM 767 C C . GLU A 1 96 ? -10.075 -4.028 7.157 1.00 86.50 96 GLU A C 1
ATOM 769 O O . GLU A 1 96 ? -9.761 -2.979 7.726 1.00 86.50 96 GLU A O 1
ATOM 774 N N . SER A 1 97 ? -11.262 -4.184 6.569 1.00 88.12 97 SER A N 1
ATOM 775 C CA . SER A 1 97 ? -12.298 -3.156 6.626 1.00 88.12 97 SER A CA 1
ATOM 776 C C . SER A 1 97 ? -12.850 -3.027 8.039 1.00 88.12 97 SER A C 1
ATOM 778 O O . SER A 1 97 ? -12.916 -1.908 8.549 1.00 88.12 97 SER A O 1
ATOM 780 N N . LEU A 1 98 ? -13.150 -4.148 8.700 1.00 90.81 98 LEU A N 1
ATOM 781 C CA . LEU A 1 98 ? -13.616 -4.177 10.091 1.00 90.81 98 LEU A CA 1
ATOM 782 C C . LEU A 1 98 ? -12.568 -3.619 11.064 1.00 90.81 98 LEU A C 1
ATOM 784 O O . LEU A 1 98 ? -12.883 -2.761 11.883 1.00 90.81 98 LEU A O 1
ATOM 788 N N . ALA A 1 99 ? -11.300 -4.003 10.918 1.00 91.88 99 ALA A N 1
ATOM 789 C CA . ALA A 1 99 ? -10.187 -3.436 11.677 1.00 91.88 99 ALA A CA 1
ATOM 790 C C . ALA A 1 99 ? -10.059 -1.923 11.442 1.00 91.88 99 ALA A C 1
ATOM 792 O O . ALA A 1 99 ? -9.738 -1.155 12.351 1.00 91.88 99 ALA A O 1
ATOM 793 N N . GLY A 1 100 ? -10.355 -1.478 10.222 1.00 90.88 100 GLY A N 1
ATOM 794 C CA . GLY A 1 100 ? -10.437 -0.075 9.870 1.00 90.88 100 GLY A CA 1
ATOM 795 C C . GLY A 1 100 ? -11.578 0.684 10.563 1.00 90.88 100 GLY A C 1
ATOM 796 O O . GLY A 1 100 ? -11.364 1.828 10.969 1.00 90.88 100 GLY A O 1
ATOM 797 N N . TYR A 1 101 ? -12.760 0.077 10.708 1.00 93.06 101 TYR A N 1
ATOM 798 C CA . TYR A 1 101 ? -13.854 0.612 11.532 1.00 93.06 101 TYR A CA 1
ATOM 799 C C . TYR A 1 101 ? -13.444 0.668 13.002 1.00 93.06 101 TYR A C 1
ATOM 801 O O . TYR A 1 101 ? -13.521 1.734 13.607 1.00 93.06 101 TYR A O 1
ATOM 809 N N . ALA A 1 102 ? -12.894 -0.423 13.539 1.00 93.81 102 ALA A N 1
ATOM 810 C CA . ALA A 1 102 ? -12.408 -0.483 14.914 1.00 93.81 102 ALA A CA 1
ATOM 811 C C . ALA A 1 102 ? -11.378 0.616 15.214 1.00 93.81 102 ALA A C 1
ATOM 813 O O . ALA A 1 102 ? -11.420 1.236 16.272 1.00 93.81 102 ALA A O 1
ATOM 814 N N . LYS A 1 103 ? -10.470 0.907 14.273 1.00 92.12 103 LYS A N 1
ATOM 815 C CA . LYS A 1 103 ? -9.481 1.985 14.416 1.00 92.12 103 LYS A CA 1
ATOM 816 C C . LYS A 1 103 ? -10.121 3.378 14.413 1.00 92.12 103 LYS A C 1
ATOM 818 O O . LYS A 1 103 ? -9.712 4.218 15.208 1.00 92.12 103 LYS A O 1
ATOM 823 N N . ALA A 1 104 ? -11.100 3.619 13.540 1.00 90.50 104 ALA A N 1
ATOM 824 C CA . ALA A 1 104 ? -11.794 4.905 13.457 1.00 90.50 104 ALA A CA 1
ATOM 825 C C . ALA A 1 104 ? -12.658 5.176 14.703 1.00 90.50 104 ALA A C 1
ATOM 827 O O . ALA A 1 104 ? -12.606 6.272 15.256 1.00 90.50 104 ALA A O 1
ATOM 828 N N . VAL A 1 105 ? -13.388 4.166 15.183 1.00 92.44 105 VAL A N 1
ATOM 829 C CA . VAL A 1 105 ? -14.196 4.258 16.412 1.00 92.44 105 VAL A CA 1
ATOM 830 C C . VAL A 1 105 ? -13.304 4.320 17.657 1.00 92.44 105 VAL A C 1
ATOM 832 O O . VAL A 1 105 ? -13.566 5.098 18.564 1.00 92.44 105 VAL A O 1
ATOM 835 N N . GLY A 1 106 ? -12.181 3.598 17.680 1.00 91.06 106 GLY A N 1
ATOM 836 C CA . GLY A 1 106 ? -11.190 3.734 18.751 1.00 91.06 106 GLY A CA 1
ATOM 837 C C . GLY A 1 106 ? -10.606 5.149 18.843 1.00 91.06 106 GLY A C 1
ATOM 838 O O . GLY A 1 106 ? -10.427 5.661 19.941 1.00 91.06 106 GLY A O 1
ATOM 839 N N . ALA A 1 107 ? -10.374 5.813 17.705 1.00 86.62 107 ALA A N 1
ATOM 840 C CA . ALA A 1 107 ? -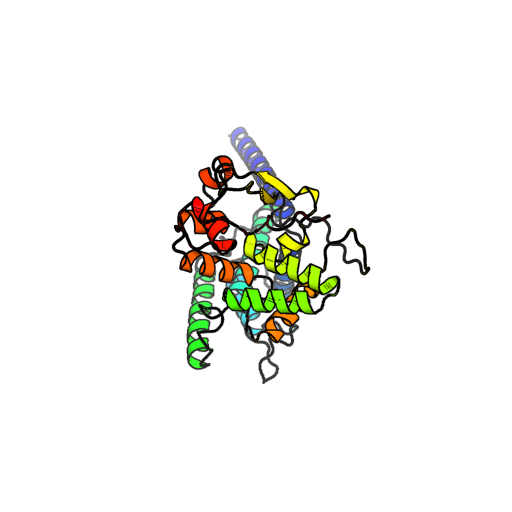9.959 7.217 17.692 1.00 86.62 107 ALA A CA 1
ATOM 841 C C . ALA A 1 107 ? -11.063 8.160 18.205 1.00 86.62 107 ALA A C 1
ATOM 843 O O . ALA A 1 107 ? -10.753 9.145 18.870 1.00 86.62 107 ALA A O 1
ATOM 844 N N . LEU A 1 108 ? -12.338 7.847 17.934 1.00 87.56 108 LEU A N 1
ATOM 845 C CA . LEU A 1 108 ? -13.478 8.575 18.498 1.00 87.56 108 LEU A CA 1
ATOM 846 C C . LEU A 1 108 ? -13.510 8.440 20.026 1.00 87.56 108 LEU A C 1
ATOM 848 O O . LEU A 1 108 ? -13.643 9.446 20.712 1.00 87.56 108 LEU A O 1
ATOM 852 N N . GLN A 1 109 ? -13.296 7.234 20.564 1.00 89.56 109 GLN A N 1
ATOM 853 C CA . GLN A 1 109 ? -13.226 7.018 22.012 1.00 89.56 109 GLN A CA 1
ATOM 854 C C . GLN A 1 109 ? -12.145 7.875 22.664 1.00 89.56 109 GLN A C 1
ATOM 856 O O . GLN A 1 109 ? -12.380 8.438 23.724 1.00 89.56 109 GLN A O 1
ATOM 861 N N . THR A 1 110 ? -10.970 7.993 22.041 1.00 84.06 110 THR A N 1
ATOM 862 C CA . THR A 1 110 ? -9.895 8.815 22.604 1.00 84.06 110 THR A CA 1
ATOM 863 C C . THR A 1 110 ? -10.341 10.275 22.740 1.00 84.06 110 THR A C 1
ATOM 865 O O . THR A 1 110 ? -10.055 10.911 23.749 1.00 84.06 110 THR A O 1
ATOM 868 N N . VAL A 1 111 ? -11.088 10.799 21.759 1.00 81.00 111 VAL A N 1
ATOM 869 C CA . VAL A 1 111 ? -11.657 12.157 21.823 1.00 81.00 111 VAL A CA 1
ATOM 870 C C . VAL A 1 111 ? -12.740 12.248 22.902 1.00 81.00 111 VAL A C 1
ATOM 872 O O . VAL A 1 111 ? -12.745 13.195 23.681 1.00 81.00 111 VAL A O 1
ATOM 875 N N . GLN A 1 112 ? -13.625 11.253 22.998 1.00 85.19 112 GLN A N 1
ATOM 876 C CA . GLN A 1 112 ? -14.668 11.214 24.029 1.00 85.19 112 GLN A CA 1
ATOM 877 C C . GLN A 1 112 ? -14.089 11.109 25.446 1.00 85.19 112 GLN A C 1
ATOM 879 O O . GLN A 1 112 ? -14.624 11.717 26.364 1.00 85.19 112 GLN A O 1
ATOM 884 N N . ALA A 1 113 ? -12.995 10.373 25.639 1.00 83.44 113 ALA A N 1
ATOM 885 C CA . ALA A 1 113 ? -12.317 10.270 26.929 1.00 83.44 113 ALA A CA 1
ATOM 886 C C . ALA A 1 113 ? -11.726 11.622 27.355 1.00 83.44 113 ALA A C 1
ATOM 888 O O . ALA A 1 113 ? -11.839 11.997 28.516 1.00 83.44 113 ALA A O 1
ATOM 889 N N . ALA A 1 114 ? -11.158 12.374 26.405 1.00 73.75 114 ALA A N 1
ATOM 890 C CA . ALA A 1 114 ? -10.542 13.673 26.669 1.00 73.75 114 ALA A CA 1
ATOM 891 C C . ALA A 1 114 ? -11.548 14.827 26.832 1.00 73.75 114 ALA A C 1
ATOM 893 O O . ALA A 1 114 ? -11.286 15.756 27.586 1.00 73.75 114 ALA A O 1
ATOM 894 N N . VAL A 1 115 ? -12.667 14.810 26.097 1.00 73.06 115 VAL A N 1
ATOM 895 C CA . VAL A 1 115 ? -13.596 15.958 26.013 1.00 73.06 115 VAL A CA 1
ATOM 896 C C . VAL A 1 115 ? -14.929 15.698 26.711 1.00 73.06 115 VAL A C 1
ATOM 898 O O . VAL A 1 115 ? -15.509 16.618 27.275 1.00 73.06 115 VAL A O 1
ATOM 901 N N . LEU A 1 116 ? -15.424 14.460 26.668 1.00 74.69 116 LEU A N 1
ATOM 902 C CA . LEU A 1 116 ? -16.753 14.081 27.165 1.00 74.69 116 LEU A CA 1
ATOM 903 C C . LEU A 1 116 ? -16.687 13.203 28.424 1.00 74.69 116 LEU A C 1
ATOM 905 O O . LEU A 1 116 ? -17.712 12.710 28.882 1.00 74.69 116 LEU A O 1
ATOM 909 N N . GLY A 1 117 ? -15.488 12.970 28.968 1.00 80.81 117 GLY A N 1
ATOM 910 C CA . GLY A 1 117 ? -15.295 12.176 30.179 1.00 80.81 117 GLY A CA 1
ATOM 911 C C . GLY A 1 117 ? -15.683 10.701 30.035 1.00 80.81 117 GLY A C 1
ATOM 912 O O . GLY A 1 117 ? -16.115 10.095 31.013 1.00 80.81 117 GLY A O 1
ATOM 913 N N . ASN A 1 118 ? -15.549 10.105 28.843 1.00 86.38 118 ASN A N 1
ATOM 914 C CA . ASN A 1 118 ? -15.803 8.672 28.649 1.00 86.38 118 ASN A CA 1
ATOM 915 C C . ASN A 1 118 ? -14.829 7.823 29.495 1.00 86.38 118 ASN A C 1
ATOM 917 O O . ASN A 1 118 ? -13.630 7.785 29.215 1.00 86.38 118 ASN A O 1
ATOM 921 N N . LYS A 1 119 ? -15.361 7.119 30.506 1.00 87.75 119 LYS A N 1
ATOM 922 C CA . LYS A 1 119 ? -14.605 6.270 31.449 1.00 87.75 119 LYS A CA 1
ATOM 923 C C . LYS A 1 119 ? -14.497 4.800 31.023 1.00 87.75 119 LYS A C 1
ATOM 925 O O . LYS A 1 119 ? -13.960 3.988 31.773 1.00 87.75 119 LYS A O 1
ATOM 930 N N . ASN A 1 120 ? -15.019 4.434 29.852 1.00 88.50 120 ASN A N 1
ATOM 931 C CA . ASN A 1 120 ? -15.005 3.047 29.400 1.00 88.50 120 ASN A CA 1
ATOM 932 C C . ASN A 1 120 ? -13.571 2.557 29.124 1.00 88.50 120 ASN A C 1
ATOM 934 O O . ASN A 1 120 ? -12.754 3.320 28.597 1.00 88.50 120 ASN A O 1
ATOM 938 N N . PRO A 1 121 ? -13.275 1.265 29.377 1.00 89.00 121 PRO A N 1
ATOM 939 C CA . PRO A 1 121 ? -12.017 0.649 28.968 1.00 89.00 121 PRO A CA 1
ATOM 940 C C . PRO A 1 121 ? -11.764 0.785 27.458 1.00 89.00 121 PRO A C 1
ATOM 942 O O . PRO A 1 121 ? -12.709 0.987 26.686 1.00 89.00 121 PRO A O 1
ATOM 945 N N . PRO A 1 122 ? -10.510 0.636 26.993 1.00 88.75 122 PRO A N 1
ATOM 946 C CA . PRO A 1 122 ? -10.176 0.760 25.579 1.00 88.75 122 PRO A CA 1
ATOM 947 C C . PRO A 1 122 ? -11.062 -0.120 24.688 1.00 88.75 122 PRO A C 1
ATOM 949 O O . PRO A 1 122 ? -11.064 -1.341 24.799 1.00 88.75 122 PRO A O 1
ATOM 952 N N . ALA A 1 123 ? -11.770 0.494 23.742 1.00 87.94 123 ALA A N 1
ATOM 953 C CA . ALA A 1 123 ? -12.776 -0.171 22.918 1.00 87.94 123 ALA A CA 1
ATOM 954 C C . ALA A 1 123 ? -12.185 -1.259 22.016 1.00 87.94 123 ALA A C 1
ATOM 956 O O . ALA A 1 123 ? -12.874 -2.194 21.629 1.00 87.94 123 ALA A O 1
ATOM 957 N N . ARG A 1 124 ? -10.894 -1.162 21.679 1.00 90.12 124 ARG A N 1
ATOM 958 C CA . ARG A 1 124 ? -10.147 -2.181 20.922 1.00 90.12 124 ARG A CA 1
ATOM 959 C C . ARG A 1 124 ? -9.482 -3.203 21.854 1.00 90.12 124 ARG A C 1
ATOM 961 O O . ARG A 1 124 ? -8.296 -3.506 21.688 1.00 90.12 124 ARG A O 1
ATOM 968 N N . GLY A 1 125 ? -10.238 -3.681 22.836 1.00 88.81 125 GLY A N 1
ATOM 969 C CA . GLY A 1 125 ? -9.813 -4.674 23.813 1.00 88.81 125 GLY A CA 1
ATOM 970 C C . GLY A 1 125 ? -9.742 -6.094 23.243 1.00 88.81 125 GLY A C 1
ATOM 971 O O . GLY A 1 125 ? -9.585 -6.315 22.034 1.00 88.81 125 GLY A O 1
ATOM 972 N N . THR A 1 126 ? -9.796 -7.078 24.137 1.00 92.56 126 THR A N 1
ATOM 973 C CA . THR A 1 126 ? -9.644 -8.502 23.806 1.00 92.56 126 THR A CA 1
ATOM 974 C C . THR A 1 126 ? -10.795 -9.027 22.951 1.00 92.56 126 THR A C 1
ATOM 976 O O . THR A 1 126 ? -10.556 -9.807 22.031 1.00 92.56 126 THR A O 1
ATOM 979 N N . LEU A 1 127 ? -12.030 -8.570 23.174 1.00 92.88 127 LEU A N 1
ATOM 980 C CA . LEU A 1 127 ? -13.200 -9.057 22.440 1.00 92.88 127 LEU A CA 1
ATOM 981 C C . LEU A 1 127 ? -13.145 -8.639 20.973 1.00 92.88 127 LEU A C 1
ATOM 983 O O . LEU A 1 127 ? -13.410 -9.447 20.084 1.00 92.88 127 LEU A O 1
ATOM 987 N N . VAL A 1 128 ? -12.737 -7.397 20.700 1.00 93.06 128 VAL A N 1
ATOM 988 C CA . VAL A 1 128 ? -12.560 -6.925 19.318 1.00 93.06 128 VAL A CA 1
ATOM 989 C C . VAL A 1 128 ? -11.423 -7.671 18.624 1.00 93.06 128 VAL A C 1
ATOM 991 O O . VAL A 1 128 ? -11.548 -8.010 17.447 1.00 93.06 128 VAL A O 1
ATOM 994 N N . LYS A 1 129 ? -10.322 -7.964 19.329 1.00 92.69 129 LYS A N 1
ATOM 995 C CA . LYS A 1 129 ? -9.223 -8.771 18.772 1.00 92.69 129 LYS A CA 1
ATOM 996 C C . LYS A 1 129 ? -9.691 -10.184 18.422 1.00 92.69 129 LYS A C 1
ATOM 998 O O . LYS A 1 129 ? -9.456 -10.616 17.296 1.00 92.69 129 LYS A O 1
ATOM 1003 N N . ASN A 1 130 ? -10.392 -10.854 19.335 1.00 93.50 130 ASN A N 1
ATOM 1004 C CA . ASN A 1 130 ? -10.921 -12.202 19.122 1.00 93.50 130 ASN A CA 1
ATOM 1005 C C . ASN A 1 130 ? -11.911 -12.233 17.955 1.00 93.50 130 ASN A C 1
ATOM 1007 O O . ASN A 1 130 ? -11.764 -13.056 17.058 1.00 93.50 130 ASN A O 1
ATOM 1011 N N . LEU A 1 131 ? -12.831 -11.264 17.895 1.00 92.81 131 LEU A N 1
ATOM 1012 C CA . LEU A 1 131 ? -13.776 -11.133 16.789 1.00 92.81 131 LEU A CA 1
ATOM 1013 C C . LEU A 1 131 ? -13.058 -11.011 15.437 1.00 92.81 131 LEU A C 1
ATOM 1015 O O . LEU A 1 131 ? -13.423 -11.684 14.478 1.00 92.81 131 LEU A O 1
ATOM 1019 N N . LEU A 1 132 ? -12.034 -10.156 15.339 1.00 92.38 132 LEU A N 1
ATOM 1020 C CA . LEU A 1 132 ? -11.271 -9.996 14.098 1.00 92.38 132 LEU A CA 1
ATOM 1021 C C . LEU A 1 132 ? -10.506 -11.274 13.715 1.00 92.38 132 LEU A C 1
ATOM 1023 O O . LEU A 1 132 ? -10.367 -11.548 12.526 1.00 92.38 132 LEU A O 1
ATOM 1027 N N . SER A 1 133 ? -10.026 -12.051 14.686 1.00 91.12 133 SER A N 1
ATOM 1028 C CA . SER A 1 133 ? -9.401 -13.357 14.437 1.00 91.12 133 SER A CA 1
ATOM 1029 C C . SER A 1 133 ? -10.413 -14.408 13.973 1.00 91.12 133 SER A C 1
ATOM 1031 O O . SER A 1 133 ? -10.120 -15.180 13.060 1.00 91.12 133 SER A O 1
ATOM 1033 N N . ASP A 1 134 ? -11.626 -14.410 14.531 1.00 89.31 134 ASP A N 1
ATOM 1034 C CA . ASP A 1 134 ? -12.707 -15.287 14.073 1.00 89.31 134 ASP A CA 1
ATOM 1035 C C . ASP A 1 134 ? -13.086 -15.000 12.620 1.00 89.31 134 ASP A C 1
ATOM 1037 O O . ASP A 1 134 ? -13.233 -15.931 11.829 1.00 89.31 134 ASP A O 1
ATOM 1041 N N . TYR A 1 135 ? -13.136 -13.723 12.227 1.00 87.12 135 TYR A N 1
ATOM 1042 C CA . TYR A 1 135 ? -13.348 -13.344 10.829 1.00 87.12 135 TYR A CA 1
ATOM 1043 C C . TYR A 1 135 ? -12.273 -13.896 9.888 1.00 87.12 135 TYR A C 1
ATOM 1045 O O . TYR A 1 135 ? -12.599 -14.293 8.770 1.00 87.12 135 TYR A O 1
ATOM 1053 N N . ASP A 1 136 ? -11.007 -13.947 10.304 1.00 84.06 136 ASP A N 1
ATOM 1054 C CA . ASP A 1 136 ? -9.953 -14.567 9.491 1.00 84.06 136 ASP A CA 1
ATOM 1055 C C . ASP A 1 136 ? -10.164 -16.066 9.333 1.00 84.06 136 ASP A C 1
ATOM 1057 O O . ASP A 1 136 ? -10.054 -16.590 8.222 1.00 84.06 136 ASP A O 1
ATOM 1061 N N . ARG A 1 137 ? -10.510 -16.748 10.428 1.00 85.88 137 ARG A N 1
ATOM 1062 C CA . ARG A 1 137 ? -10.790 -18.184 10.418 1.00 85.88 137 ARG A CA 1
ATOM 1063 C C . ARG A 1 137 ? -11.990 -18.509 9.526 1.00 85.88 137 ARG A C 1
ATOM 1065 O O . ARG A 1 137 ? -11.883 -19.385 8.671 1.00 85.88 137 ARG A O 1
ATOM 1072 N N . GLU A 1 138 ? -13.089 -17.764 9.652 1.00 84.19 138 GLU A N 1
ATOM 1073 C CA . GLU A 1 138 ? -14.267 -17.884 8.780 1.00 84.19 138 GLU A CA 1
ATOM 1074 C C . GLU A 1 138 ? -13.907 -17.637 7.309 1.00 84.19 138 GLU A C 1
ATOM 1076 O O . GLU A 1 138 ? -14.313 -18.396 6.428 1.00 84.19 138 GLU A O 1
ATOM 1081 N N . ASN A 1 139 ? -13.114 -16.599 7.024 1.00 79.38 139 ASN A N 1
ATOM 1082 C CA . ASN A 1 139 ? -12.678 -16.290 5.664 1.00 79.38 139 ASN A CA 1
ATOM 1083 C C . ASN A 1 139 ? -11.795 -17.399 5.077 1.00 79.38 139 ASN A C 1
ATOM 1085 O O . ASN A 1 139 ? -11.946 -17.722 3.901 1.00 79.38 139 ASN A O 1
ATOM 1089 N N . ALA A 1 140 ? -10.902 -17.997 5.869 1.00 81.19 140 ALA A N 1
ATOM 1090 C CA . ALA A 1 140 ? -10.050 -19.102 5.434 1.00 81.19 140 ALA A CA 1
ATOM 1091 C C . ALA A 1 140 ? -10.857 -20.377 5.141 1.00 81.19 140 ALA A C 1
ATOM 1093 O O . ALA A 1 140 ? -10.619 -21.036 4.126 1.00 81.19 140 ALA A O 1
ATOM 1094 N N . ILE A 1 141 ? -11.839 -20.699 5.989 1.00 84.50 141 ILE A N 1
ATOM 1095 C CA . ILE A 1 141 ? -12.771 -21.815 5.769 1.00 84.50 141 ILE A CA 1
ATOM 1096 C C . ILE A 1 141 ? -13.578 -21.576 4.491 1.00 84.50 141 ILE A C 1
ATOM 1098 O O . ILE A 1 141 ? -13.628 -22.442 3.622 1.00 84.50 141 ILE A O 1
ATOM 1102 N N . ARG A 1 142 ? -14.145 -20.378 4.331 1.00 81.12 142 ARG A N 1
ATOM 1103 C CA . ARG A 1 142 ? -14.929 -20.012 3.149 1.00 81.12 142 ARG A CA 1
ATOM 1104 C C . ARG A 1 142 ? -14.112 -20.109 1.863 1.00 81.12 142 ARG A C 1
ATOM 1106 O O . ARG A 1 142 ? -14.562 -20.756 0.931 1.00 81.12 142 ARG A O 1
ATOM 1113 N N . ARG A 1 143 ? -12.885 -19.575 1.840 1.00 78.12 143 ARG A N 1
ATOM 1114 C CA . ARG A 1 143 ? -11.951 -19.722 0.704 1.00 78.12 143 ARG A CA 1
ATOM 1115 C C . ARG A 1 143 ? -11.698 -21.178 0.327 1.00 78.12 143 ARG A C 1
ATOM 1117 O O . ARG A 1 143 ? -11.527 -21.492 -0.845 1.00 78.12 143 ARG A O 1
ATOM 1124 N N . ARG A 1 144 ? -11.646 -22.069 1.322 1.00 82.50 144 ARG A N 1
ATOM 1125 C CA . ARG A 1 144 ? -11.468 -23.508 1.105 1.00 82.50 144 ARG A CA 1
ATOM 1126 C C . ARG A 1 144 ? -12.717 -24.154 0.507 1.00 82.50 144 ARG A C 1
ATOM 1128 O O . ARG A 1 144 ? -12.559 -24.967 -0.392 1.00 82.50 144 ARG A O 1
ATOM 1135 N N . ILE A 1 145 ? -13.905 -23.796 0.993 1.00 84.56 145 ILE A N 1
ATOM 1136 C CA . ILE A 1 145 ? -15.191 -24.326 0.509 1.00 84.56 145 ILE A CA 1
ATOM 1137 C C . ILE A 1 145 ? -15.521 -23.795 -0.892 1.00 84.56 145 ILE A C 1
ATOM 1139 O O . ILE A 1 145 ? -15.985 -24.546 -1.737 1.00 84.56 145 ILE A O 1
ATOM 1143 N N . GLU A 1 146 ? -15.252 -22.515 -1.152 1.00 81.94 146 GLU A N 1
ATOM 1144 C CA . GLU A 1 146 ? -15.502 -21.852 -2.441 1.00 81.94 146 GLU A CA 1
ATOM 1145 C C . GLU A 1 146 ? -14.474 -22.242 -3.521 1.00 81.94 146 GLU A C 1
ATOM 1147 O O . GLU A 1 146 ? -14.553 -21.728 -4.632 1.00 81.94 146 GLU A O 1
ATOM 1152 N N . TYR A 1 147 ? -13.503 -23.112 -3.202 1.00 77.38 147 TYR A N 1
ATOM 1153 C CA . TYR A 1 147 ? -12.368 -23.449 -4.071 1.00 77.38 147 TYR A CA 1
ATOM 1154 C C . TYR A 1 147 ? -11.700 -22.197 -4.674 1.00 77.38 147 TYR A C 1
ATOM 1156 O O . TYR A 1 147 ? -11.259 -22.213 -5.821 1.00 77.38 147 TYR A O 1
ATOM 1164 N N . GLU A 1 148 ? -11.628 -21.103 -3.897 1.00 75.19 148 GLU A N 1
ATOM 1165 C CA . GLU A 1 148 ? -10.994 -19.860 -4.344 1.00 75.19 148 GLU A CA 1
ATOM 1166 C C . GLU A 1 148 ? -9.536 -20.175 -4.696 1.00 75.19 148 GLU A C 1
ATOM 1168 O O . GLU A 1 148 ? -8.811 -20.759 -3.878 1.00 75.19 148 GLU A O 1
ATOM 1173 N N . ASP A 1 149 ? -9.125 -19.821 -5.918 1.00 70.25 149 ASP A N 1
ATOM 1174 C CA . ASP A 1 149 ? -7.774 -20.090 -6.394 1.00 70.25 149 ASP A CA 1
ATOM 1175 C C . ASP A 1 149 ? -6.751 -19.454 -5.445 1.00 70.25 149 ASP A C 1
ATOM 1177 O O . ASP A 1 149 ? -6.667 -18.234 -5.284 1.00 70.25 149 ASP A O 1
ATOM 1181 N N . ARG A 1 150 ? -5.957 -20.316 -4.809 1.00 71.19 150 ARG A N 1
ATOM 1182 C CA . ARG A 1 150 ? -4.942 -19.918 -3.832 1.00 71.19 150 ARG A CA 1
ATOM 1183 C C . ARG A 1 150 ? -3.666 -19.422 -4.503 1.00 71.19 150 ARG A C 1
ATOM 1185 O O . ARG A 1 150 ? -2.834 -18.855 -3.807 1.00 71.19 150 ARG A O 1
ATOM 1192 N N . GLY A 1 151 ? -3.510 -19.624 -5.814 1.00 62.84 151 GLY A N 1
ATOM 1193 C CA . GLY A 1 151 ? -2.441 -19.041 -6.622 1.00 62.84 151 GLY A CA 1
ATOM 1194 C C . GLY A 1 151 ? -2.623 -17.533 -6.815 1.00 62.84 151 GLY A C 1
ATOM 1195 O O . GLY A 1 151 ? -1.646 -16.777 -6.825 1.00 62.84 151 GLY A O 1
ATOM 1196 N N . THR A 1 152 ? -3.870 -17.067 -6.872 1.00 60.28 152 THR A N 1
ATOM 1197 C CA . THR A 1 152 ? -4.208 -15.645 -6.976 1.00 60.28 152 THR A CA 1
ATOM 1198 C C . THR A 1 152 ? -3.718 -14.872 -5.735 1.00 60.28 152 THR A C 1
ATOM 1200 O O . THR A 1 152 ? -4.034 -15.220 -4.599 1.00 60.28 152 THR A O 1
ATOM 1203 N N . ASN A 1 153 ? -2.983 -13.769 -5.934 1.00 60.78 153 ASN A N 1
ATOM 1204 C CA . ASN A 1 153 ? -2.271 -12.990 -4.895 1.00 60.78 153 ASN A CA 1
ATOM 1205 C C . ASN A 1 153 ? -1.017 -13.648 -4.280 1.00 60.78 153 ASN A C 1
ATOM 1207 O O . ASN A 1 153 ? -0.569 -13.197 -3.221 1.00 60.78 153 ASN A O 1
ATOM 1211 N N . THR A 1 154 ? -0.452 -14.696 -4.885 1.00 66.19 154 THR A N 1
ATOM 1212 C CA . THR A 1 154 ? 0.749 -15.369 -4.353 1.00 66.19 154 THR A CA 1
ATOM 1213 C C . THR A 1 154 ? 1.949 -15.231 -5.296 1.00 66.19 154 THR A C 1
ATOM 1215 O O . THR A 1 154 ? 2.198 -14.142 -5.815 1.00 66.19 154 THR A O 1
ATOM 1218 N N . ILE A 1 155 ? 2.724 -16.297 -5.511 1.00 62.31 155 ILE A N 1
ATOM 1219 C CA . ILE A 1 155 ? 3.886 -16.306 -6.412 1.00 62.31 155 ILE A CA 1
ATOM 1220 C C . ILE A 1 155 ? 3.514 -15.896 -7.845 1.00 62.31 155 ILE A C 1
ATOM 1222 O O . ILE A 1 155 ? 4.304 -15.225 -8.500 1.00 62.31 155 ILE A O 1
ATOM 1226 N N . ASN A 1 156 ? 2.277 -16.179 -8.263 1.00 65.38 156 ASN A N 1
ATOM 1227 C CA . ASN A 1 156 ? 1.760 -15.878 -9.599 1.00 65.38 156 ASN A CA 1
ATOM 1228 C C . ASN A 1 156 ? 1.272 -14.423 -9.766 1.00 65.38 156 ASN A C 1
ATOM 1230 O O . ASN A 1 156 ? 0.893 -14.031 -10.862 1.00 65.38 156 ASN A O 1
ATOM 1234 N N . ASP A 1 157 ? 1.239 -13.609 -8.701 1.00 74.25 157 ASP A N 1
ATOM 1235 C CA . ASP A 1 157 ? 0.777 -12.211 -8.769 1.00 74.25 157 ASP A CA 1
ATOM 1236 C C . ASP A 1 157 ? 1.966 -11.290 -9.069 1.00 74.25 157 ASP A C 1
ATOM 1238 O O . ASP A 1 157 ? 2.692 -10.876 -8.157 1.00 74.25 157 ASP A O 1
ATOM 1242 N N . GLY A 1 158 ? 2.207 -10.992 -10.347 1.00 82.06 158 GLY A N 1
ATOM 1243 C CA . GLY A 1 158 ? 3.245 -10.070 -10.809 1.00 82.06 158 GLY A CA 1
ATOM 1244 C C . GLY A 1 158 ? 3.646 -10.269 -12.261 1.00 82.06 158 GLY A C 1
ATOM 1245 O O . GLY A 1 158 ? 2.916 -10.890 -13.014 1.00 82.06 158 GLY A O 1
ATOM 1246 N N . TYR A 1 159 ? 4.810 -9.732 -12.622 1.00 88.69 159 TYR A N 1
ATOM 1247 C CA . TYR A 1 159 ? 5.475 -10.001 -13.896 1.00 88.69 159 TYR A CA 1
ATOM 1248 C C . TYR A 1 159 ? 6.878 -10.573 -13.673 1.00 88.69 159 TYR A C 1
ATOM 1250 O O . TYR A 1 159 ? 7.551 -10.240 -12.693 1.00 88.69 159 TYR A O 1
ATOM 1258 N N . THR A 1 160 ? 7.327 -11.384 -14.617 1.00 88.69 160 THR A N 1
ATOM 1259 C CA . THR A 1 160 ? 8.712 -11.823 -14.814 1.00 88.69 160 THR A CA 1
ATOM 1260 C C . THR A 1 160 ? 9.531 -10.749 -15.540 1.00 88.69 160 THR A C 1
ATOM 1262 O O . THR A 1 160 ? 8.982 -9.803 -16.111 1.00 88.69 160 THR A O 1
ATOM 1265 N N . LEU A 1 161 ? 10.863 -10.871 -15.559 1.00 86.44 161 LEU A N 1
ATOM 1266 C CA . LEU A 1 161 ? 11.715 -9.938 -16.313 1.00 86.44 161 LEU A CA 1
ATOM 1267 C C . LEU A 1 161 ? 11.438 -9.967 -17.827 1.00 86.44 161 LEU A C 1
ATOM 1269 O O . LEU A 1 161 ? 11.564 -8.935 -18.489 1.00 86.44 161 LEU A O 1
ATOM 1273 N N . ASP A 1 162 ? 11.003 -11.100 -18.375 1.00 89.50 162 ASP A N 1
ATOM 1274 C CA . ASP A 1 162 ? 10.615 -11.188 -19.785 1.00 89.50 162 ASP A CA 1
ATOM 1275 C C . ASP A 1 162 ? 9.281 -10.492 -20.052 1.00 89.50 162 ASP A C 1
ATOM 1277 O O . ASP A 1 162 ? 9.172 -9.695 -20.986 1.00 89.50 162 ASP A O 1
ATOM 1281 N N . GLU A 1 163 ? 8.295 -10.666 -19.175 1.00 91.88 163 GLU A N 1
ATOM 1282 C CA . GLU A 1 163 ? 7.043 -9.911 -19.253 1.00 91.88 163 GLU A CA 1
ATOM 1283 C C . GLU A 1 163 ? 7.278 -8.406 -19.066 1.00 91.88 163 GLU A C 1
ATOM 1285 O O . GLU A 1 163 ? 6.677 -7.606 -19.779 1.00 91.88 163 GLU A O 1
ATOM 1290 N N . LEU A 1 164 ? 8.207 -7.983 -18.197 1.00 92.00 164 LEU A N 1
ATOM 1291 C CA . LEU A 1 164 ? 8.625 -6.578 -18.082 1.00 92.00 164 LEU A CA 1
ATOM 1292 C C . LEU A 1 164 ? 9.126 -6.025 -19.424 1.00 92.00 164 LEU A C 1
ATOM 1294 O O . LEU A 1 164 ? 8.768 -4.904 -19.806 1.00 92.00 164 LEU A O 1
ATOM 1298 N N . ARG A 1 165 ? 9.947 -6.797 -20.149 1.00 92.44 165 ARG A N 1
ATOM 1299 C CA . ARG A 1 165 ? 10.445 -6.422 -21.482 1.00 92.44 165 ARG A CA 1
ATOM 1300 C C . ARG A 1 165 ? 9.296 -6.306 -22.478 1.00 92.44 165 ARG A C 1
ATOM 1302 O O . ARG A 1 165 ? 9.240 -5.316 -23.208 1.00 92.44 165 ARG A O 1
ATOM 1309 N N . LEU A 1 166 ? 8.362 -7.257 -22.478 1.00 95.25 166 LEU A N 1
ATOM 1310 C CA . LEU A 1 166 ? 7.182 -7.232 -23.346 1.00 95.25 166 LEU A CA 1
ATOM 1311 C C . LEU A 1 166 ? 6.273 -6.034 -23.044 1.00 95.25 166 LEU A C 1
ATOM 1313 O O . LEU A 1 166 ? 5.890 -5.322 -23.969 1.00 95.25 166 LEU A O 1
ATOM 1317 N N . ILE A 1 167 ? 6.012 -5.736 -21.768 1.00 94.19 167 ILE A N 1
ATOM 1318 C CA . ILE A 1 167 ? 5.228 -4.568 -21.330 1.00 94.19 167 ILE A CA 1
ATOM 1319 C C . ILE A 1 167 ? 5.900 -3.271 -21.801 1.00 94.19 167 ILE A C 1
ATOM 1321 O O . ILE A 1 167 ? 5.251 -2.381 -22.358 1.00 94.19 167 ILE A O 1
ATOM 1325 N N . SER A 1 168 ? 7.218 -3.167 -21.611 1.00 94.69 168 SER A N 1
ATOM 1326 C CA . SER A 1 168 ? 8.017 -2.018 -22.050 1.00 94.69 168 SER A CA 1
ATOM 1327 C C . SER A 1 168 ? 7.978 -1.841 -23.569 1.00 94.69 168 SER A C 1
ATOM 1329 O O . SER A 1 168 ? 7.813 -0.719 -24.055 1.00 94.69 168 SER A O 1
ATOM 1331 N N . ARG A 1 169 ? 8.091 -2.941 -24.323 1.00 95.94 169 ARG A N 1
ATOM 1332 C CA . ARG A 1 169 ? 8.066 -2.948 -25.789 1.00 95.94 169 ARG A CA 1
ATOM 1333 C C . ARG A 1 169 ? 6.683 -2.623 -26.341 1.00 95.94 169 ARG A C 1
ATOM 1335 O O . ARG A 1 169 ? 6.596 -1.840 -27.280 1.00 95.94 169 ARG A O 1
ATOM 1342 N N . TYR A 1 170 ? 5.618 -3.143 -25.731 1.00 95.44 170 TYR A N 1
ATOM 1343 C CA . TYR A 1 170 ? 4.239 -2.798 -26.076 1.00 95.44 170 TYR A CA 1
ATOM 1344 C C . TYR A 1 170 ? 4.032 -1.281 -26.021 1.00 95.44 170 TYR A C 1
ATOM 1346 O O . TYR A 1 170 ? 3.613 -0.675 -27.003 1.00 95.44 170 TYR A O 1
ATOM 1354 N N . GLN A 1 171 ? 4.405 -0.648 -24.905 1.00 94.38 171 GLN A N 1
ATOM 1355 C CA . GLN A 1 171 ? 4.263 0.800 -24.744 1.00 94.38 171 GLN A CA 1
ATOM 1356 C C . GLN A 1 171 ? 5.169 1.586 -25.708 1.00 94.38 171 GLN A C 1
ATOM 1358 O O . GLN A 1 171 ? 4.757 2.606 -26.253 1.00 94.38 171 GLN A O 1
ATOM 1363 N N . PHE A 1 172 ? 6.394 1.117 -25.950 1.00 95.06 172 PHE A N 1
ATOM 1364 C CA . PHE A 1 172 ? 7.319 1.778 -26.873 1.00 95.06 172 PHE A CA 1
ATOM 1365 C C . PHE A 1 172 ? 6.806 1.762 -28.320 1.00 95.06 172 PHE A C 1
ATOM 1367 O O . PHE A 1 172 ? 6.760 2.803 -28.968 1.00 95.06 172 PHE A O 1
ATOM 1374 N N . ASN A 1 173 ? 6.339 0.606 -28.797 1.00 95.81 173 ASN A N 1
ATOM 1375 C CA . ASN A 1 173 ? 5.877 0.419 -30.174 1.00 95.81 173 ASN A CA 1
ATOM 1376 C C . ASN A 1 173 ? 4.622 1.234 -30.510 1.00 95.81 173 ASN A C 1
ATOM 1378 O O . ASN A 1 173 ? 4.378 1.530 -31.675 1.00 95.81 173 ASN A O 1
ATOM 1382 N N . ARG A 1 174 ? 3.821 1.604 -29.505 1.00 93.44 174 ARG A N 1
ATOM 1383 C CA . ARG A 1 174 ? 2.662 2.487 -29.694 1.00 93.44 174 ARG A CA 1
ATOM 1384 C C . ARG A 1 174 ? 3.068 3.902 -30.099 1.00 93.44 174 ARG A C 1
ATOM 1386 O O . ARG A 1 174 ? 2.268 4.588 -30.722 1.00 93.44 174 ARG A O 1
ATOM 1393 N N . ASN A 1 175 ? 4.281 4.324 -29.735 1.00 90.62 175 ASN A N 1
ATOM 1394 C CA . ASN A 1 175 ? 4.898 5.587 -30.133 1.00 90.62 175 ASN A CA 1
ATOM 1395 C C . ASN A 1 175 ? 3.993 6.825 -29.964 1.00 90.62 175 ASN A C 1
ATOM 1397 O O . ASN A 1 175 ? 3.953 7.707 -30.817 1.00 90.62 175 ASN A O 1
ATOM 1401 N N . THR A 1 176 ? 3.243 6.900 -28.858 1.00 94.56 176 THR A N 1
ATOM 1402 C CA . THR A 1 176 ? 2.489 8.112 -28.501 1.00 94.56 176 THR A CA 1
ATOM 1403 C C . THR A 1 176 ? 2.985 8.695 -27.178 1.00 94.56 176 THR A C 1
ATOM 1405 O O . THR A 1 176 ? 3.476 7.943 -26.326 1.00 94.56 176 THR A O 1
ATOM 1408 N N . PRO A 1 177 ? 2.817 10.011 -26.937 1.00 92.75 177 PRO A N 1
ATOM 1409 C CA . PRO A 1 177 ? 3.275 10.651 -25.702 1.00 92.75 177 PRO A CA 1
ATOM 1410 C C . PRO A 1 177 ? 2.753 9.975 -24.425 1.00 92.75 177 PRO A C 1
ATOM 1412 O O . PRO A 1 177 ? 3.485 9.810 -23.448 1.00 92.75 177 PRO A O 1
ATOM 1415 N N . HIS A 1 178 ? 1.495 9.523 -24.428 1.00 91.50 178 HIS A N 1
ATOM 1416 C CA . HIS A 1 178 ? 0.900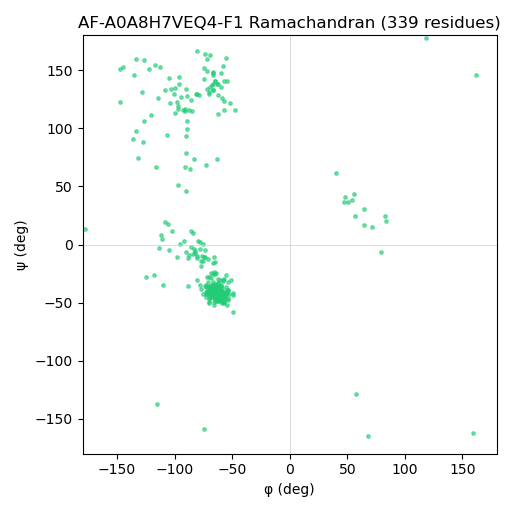 8.848 -23.273 1.00 91.50 178 HIS A CA 1
ATOM 1417 C C . HIS A 1 178 ? 1.515 7.469 -23.015 1.00 91.50 178 HIS A C 1
ATOM 1419 O O . HIS A 1 178 ? 1.714 7.114 -21.851 1.00 91.50 178 HIS A O 1
ATOM 1425 N N . HIS A 1 179 ? 1.859 6.722 -24.068 1.00 94.44 179 HIS A N 1
ATOM 1426 C CA . HIS A 1 179 ? 2.505 5.420 -23.920 1.00 94.44 179 HIS A CA 1
ATOM 1427 C C . HIS A 1 179 ? 3.963 5.556 -23.480 1.00 94.44 179 HIS A C 1
ATOM 1429 O O . HIS A 1 179 ? 4.413 4.810 -22.614 1.00 94.44 179 HIS A O 1
ATOM 1435 N N . LEU A 1 180 ? 4.684 6.571 -23.968 1.00 94.25 180 LEU A N 1
ATOM 1436 C CA . LEU A 1 180 ? 6.024 6.892 -23.468 1.00 94.25 180 LEU A CA 1
ATOM 1437 C C . LEU A 1 180 ? 5.992 7.266 -21.978 1.00 94.25 180 LEU A C 1
ATOM 1439 O O . LEU A 1 180 ? 6.789 6.745 -21.196 1.00 94.25 180 LEU A O 1
ATOM 1443 N N . ARG A 1 181 ? 5.017 8.085 -21.554 1.00 92.62 181 ARG A N 1
ATOM 1444 C CA . ARG A 1 181 ? 4.786 8.399 -20.133 1.00 92.62 181 ARG A CA 1
ATOM 1445 C C . ARG A 1 181 ? 4.479 7.141 -19.313 1.00 92.62 181 ARG A C 1
ATOM 1447 O O . ARG A 1 181 ? 5.028 6.971 -18.228 1.00 92.62 181 ARG A O 1
ATOM 1454 N N . ASN A 1 182 ? 3.590 6.272 -19.796 1.00 93.94 182 ASN A N 1
ATOM 1455 C CA . ASN A 1 182 ? 3.227 5.026 -19.111 1.00 93.94 182 ASN A CA 1
ATOM 1456 C C . ASN A 1 182 ? 4.420 4.069 -19.009 1.00 93.94 182 ASN A C 1
ATOM 1458 O O . ASN A 1 182 ? 4.641 3.480 -17.952 1.00 93.94 182 ASN A O 1
ATOM 1462 N N . ARG A 1 183 ? 5.221 3.962 -20.075 1.00 94.88 183 ARG A N 1
ATOM 1463 C CA . ARG A 1 183 ? 6.464 3.189 -20.099 1.00 94.88 183 ARG A CA 1
ATOM 1464 C C . ARG A 1 183 ? 7.444 3.691 -19.050 1.00 94.88 183 ARG A C 1
ATOM 1466 O O . ARG A 1 183 ? 7.951 2.886 -18.273 1.00 94.88 183 ARG A O 1
ATOM 1473 N N . LEU A 1 184 ? 7.679 5.005 -19.007 1.00 92.19 184 LEU A N 1
ATOM 1474 C CA . LEU A 1 184 ? 8.527 5.627 -17.994 1.00 92.19 184 LEU A CA 1
ATOM 1475 C C . LEU A 1 184 ? 8.012 5.304 -16.590 1.00 92.19 184 LEU A C 1
ATOM 1477 O O . LEU A 1 184 ? 8.775 4.823 -15.763 1.00 92.19 184 LEU A O 1
ATOM 1481 N N . ASP A 1 185 ? 6.719 5.497 -16.327 1.00 91.81 185 ASP A N 1
ATOM 1482 C CA . ASP A 1 185 ? 6.132 5.218 -15.015 1.00 91.81 185 ASP A CA 1
ATOM 1483 C C . ASP A 1 185 ? 6.252 3.736 -14.602 1.00 91.81 185 ASP A C 1
ATOM 1485 O O . ASP A 1 185 ? 6.475 3.435 -13.422 1.00 91.81 185 ASP A O 1
ATOM 1489 N N . PHE A 1 186 ? 6.129 2.802 -15.549 1.00 92.62 186 PHE A N 1
ATOM 1490 C CA . PHE A 1 186 ? 6.278 1.368 -15.290 1.00 92.62 186 PHE A CA 1
ATOM 1491 C C . PHE A 1 186 ? 7.730 0.991 -14.982 1.00 92.62 186 PHE A C 1
ATOM 1493 O O . PHE A 1 186 ? 7.992 0.370 -13.950 1.00 92.62 186 PHE A O 1
ATOM 1500 N N . LEU A 1 187 ? 8.674 1.419 -15.826 1.00 92.44 187 LEU A N 1
ATOM 1501 C CA . LEU A 1 187 ? 10.106 1.158 -15.645 1.00 92.44 187 LEU A CA 1
ATOM 1502 C C . LEU A 1 187 ? 10.646 1.825 -14.380 1.00 92.44 187 LEU A C 1
ATOM 1504 O O . LEU A 1 187 ? 11.363 1.196 -13.609 1.00 92.44 187 LEU A O 1
ATOM 1508 N N . LEU A 1 188 ? 10.228 3.061 -14.109 1.00 89.44 188 LEU A N 1
ATOM 1509 C CA . LEU A 1 188 ? 10.556 3.758 -12.872 1.00 89.44 188 LEU A CA 1
ATOM 1510 C C . LEU A 1 188 ? 9.989 3.003 -11.664 1.00 89.44 188 LEU A C 1
ATOM 1512 O O . LEU A 1 188 ? 10.685 2.780 -10.680 1.00 89.44 188 LEU A O 1
ATOM 1516 N N . GLY A 1 189 ? 8.743 2.527 -11.752 1.00 88.56 189 GLY A N 1
ATOM 1517 C CA . GLY A 1 189 ? 8.147 1.655 -10.739 1.00 88.56 189 GLY A CA 1
ATOM 1518 C C . GLY A 1 189 ? 8.963 0.412 -10.447 1.00 88.56 189 GLY A C 1
ATOM 1519 O O . GLY A 1 189 ? 9.103 0.062 -9.274 1.00 88.56 189 GLY A O 1
ATOM 1520 N N . HIS A 1 190 ? 9.496 -0.218 -11.492 1.00 89.94 190 HIS A N 1
ATOM 1521 C CA . HIS A 1 190 ? 10.378 -1.363 -11.358 1.00 89.94 190 HIS A CA 1
ATOM 1522 C C . HIS A 1 190 ? 11.695 -0.976 -10.676 1.00 89.94 190 HIS A C 1
ATOM 1524 O O . HIS A 1 190 ? 12.019 -1.567 -9.654 1.00 89.94 190 HIS A O 1
ATOM 1530 N N . ALA A 1 191 ? 12.384 0.055 -11.168 1.00 86.81 191 ALA A N 1
ATOM 1531 C CA . ALA A 1 191 ? 13.717 0.450 -10.713 1.00 86.81 191 ALA A CA 1
ATOM 1532 C C . ALA A 1 191 ? 13.767 0.941 -9.255 1.00 86.81 191 ALA A C 1
ATOM 1534 O O . ALA A 1 191 ? 14.736 0.685 -8.550 1.00 86.81 191 ALA A O 1
ATOM 1535 N N . ILE A 1 192 ? 12.727 1.637 -8.779 1.00 83.38 192 ILE A N 1
ATOM 1536 C CA . ILE A 1 192 ? 12.711 2.223 -7.422 1.00 83.38 192 ILE A CA 1
ATOM 1537 C C . ILE A 1 192 ? 11.708 1.568 -6.467 1.00 83.38 192 ILE A C 1
ATOM 1539 O O . ILE A 1 192 ? 11.438 2.103 -5.388 1.00 83.38 192 ILE A O 1
ATOM 1543 N N . LEU A 1 193 ? 11.088 0.451 -6.868 1.00 84.75 193 LEU A N 1
ATOM 1544 C CA . LEU A 1 193 ? 9.997 -0.208 -6.132 1.00 84.75 193 LEU A CA 1
ATOM 1545 C C . LEU A 1 193 ? 8.891 0.802 -5.753 1.00 84.75 193 LEU A C 1
ATOM 1547 O O . LEU A 1 193 ? 8.292 0.771 -4.665 1.00 84.75 193 LEU A O 1
ATOM 1551 N N . GLY A 1 194 ? 8.647 1.755 -6.654 1.00 77.94 194 GLY A N 1
ATOM 1552 C CA . GLY A 1 194 ? 7.808 2.920 -6.415 1.00 77.94 194 GLY A CA 1
ATOM 1553 C C . GLY A 1 194 ? 6.329 2.549 -6.353 1.00 77.94 194 GLY A C 1
ATOM 1554 O O . GLY A 1 194 ? 5.811 1.835 -7.211 1.00 77.94 194 GLY A O 1
ATOM 1555 N N . ARG A 1 195 ? 5.606 3.069 -5.353 1.00 78.38 195 ARG A N 1
ATOM 1556 C CA . ARG A 1 195 ? 4.134 3.003 -5.350 1.00 78.38 195 ARG A CA 1
ATOM 1557 C C . ARG A 1 195 ? 3.588 3.957 -6.410 1.00 78.38 195 ARG A C 1
ATOM 1559 O O . ARG A 1 195 ? 4.166 5.021 -6.613 1.00 78.38 195 ARG A O 1
ATOM 1566 N N . GLY A 1 196 ? 2.436 3.636 -7.004 1.00 82.44 196 GLY A N 1
ATOM 1567 C CA . GLY A 1 196 ? 1.793 4.524 -7.981 1.00 82.44 196 GLY A CA 1
ATOM 1568 C C . GLY A 1 196 ? 1.664 5.976 -7.497 1.00 82.44 196 GLY A C 1
ATOM 1569 O O . GLY A 1 196 ? 1.996 6.891 -8.235 1.00 82.44 196 GLY A O 1
ATOM 1570 N N . GLU A 1 197 ? 1.272 6.195 -6.236 1.00 79.38 197 GLU A N 1
ATOM 1571 C CA . GLU A 1 197 ? 1.191 7.539 -5.632 1.00 79.38 197 GLU A CA 1
ATOM 1572 C C . GLU A 1 197 ? 2.539 8.265 -5.600 1.00 79.38 197 GLU A C 1
ATOM 1574 O O . GLU A 1 197 ? 2.617 9.410 -6.028 1.00 79.38 197 GLU A O 1
ATOM 1579 N N . THR A 1 198 ? 3.598 7.587 -5.156 1.00 78.56 198 THR A N 1
ATOM 1580 C CA . THR A 1 198 ? 4.956 8.144 -5.102 1.00 78.56 198 THR A CA 1
ATOM 1581 C C . THR A 1 198 ? 5.421 8.618 -6.472 1.00 78.56 198 THR A C 1
ATOM 1583 O O . THR A 1 198 ? 5.986 9.695 -6.580 1.00 78.56 198 THR A O 1
ATOM 1586 N N . LYS A 1 199 ? 5.152 7.834 -7.520 1.00 85.38 199 LYS A N 1
ATOM 1587 C CA . LYS A 1 199 ? 5.582 8.168 -8.881 1.00 85.38 199 LYS A CA 1
ATOM 1588 C C . LYS A 1 199 ? 4.803 9.331 -9.471 1.00 85.38 199 LYS A C 1
ATOM 1590 O O . LYS A 1 199 ? 5.392 10.194 -10.100 1.00 85.38 199 LYS A O 1
ATOM 1595 N N . ARG A 1 200 ? 3.490 9.387 -9.222 1.00 86.12 200 ARG A N 1
ATOM 1596 C CA . ARG A 1 200 ? 2.654 10.498 -9.694 1.00 86.12 200 ARG A CA 1
ATOM 1597 C C . ARG A 1 200 ? 3.046 11.822 -9.046 1.00 86.12 200 ARG A C 1
ATOM 1599 O O . ARG A 1 200 ? 2.987 12.835 -9.715 1.00 86.12 200 ARG A O 1
ATOM 1606 N N . MET A 1 201 ? 3.422 11.810 -7.769 1.00 79.12 201 MET A N 1
ATOM 1607 C CA . MET A 1 201 ? 3.761 13.026 -7.017 1.00 79.12 201 MET A CA 1
ATOM 1608 C C . MET A 1 201 ? 5.222 13.470 -7.171 1.00 79.12 201 MET A C 1
ATOM 1610 O O . MET A 1 201 ? 5.597 14.477 -6.579 1.00 79.12 201 MET A O 1
ATOM 1614 N N . MET A 1 202 ? 6.039 12.714 -7.906 1.00 78.31 202 MET A N 1
ATOM 1615 C CA . MET A 1 202 ? 7.452 13.015 -8.114 1.00 78.31 202 MET A CA 1
ATOM 1616 C C . MET A 1 202 ? 7.612 14.262 -8.984 1.00 78.31 202 MET A C 1
ATOM 1618 O O . MET A 1 202 ? 6.930 14.400 -10.000 1.00 78.31 202 MET A O 1
ATOM 1622 N N . GLN A 1 203 ? 8.521 15.151 -8.598 1.00 81.19 203 GLN A N 1
ATOM 1623 C CA . GLN A 1 203 ? 8.832 16.370 -9.338 1.00 81.19 203 GLN A CA 1
ATOM 1624 C C . GLN A 1 203 ? 10.245 16.288 -9.911 1.00 81.19 203 GLN A C 1
ATOM 1626 O O . GLN A 1 203 ? 11.109 15.641 -9.332 1.00 81.19 203 GLN A O 1
ATOM 1631 N N . LEU A 1 204 ? 10.509 16.979 -11.024 1.00 82.00 204 LEU A N 1
ATOM 1632 C CA . LEU A 1 204 ? 11.854 17.021 -11.617 1.00 82.00 204 LEU A CA 1
ATOM 1633 C C . LEU A 1 204 ? 12.957 17.450 -10.624 1.00 82.00 204 LEU A C 1
ATOM 1635 O O . LEU A 1 204 ? 14.003 16.809 -10.641 1.00 82.00 204 LEU A O 1
ATOM 1639 N N . PRO A 1 205 ? 12.745 18.429 -9.716 1.00 81.00 205 PRO A N 1
ATOM 1640 C CA . PRO A 1 205 ? 13.743 18.791 -8.705 1.00 81.00 205 PRO A CA 1
ATOM 1641 C C . PRO A 1 205 ? 14.051 17.696 -7.673 1.00 81.00 205 PRO A C 1
ATOM 1643 O O . PRO A 1 205 ? 15.048 17.802 -6.966 1.00 81.00 205 PRO A O 1
ATOM 1646 N N . ASP A 1 206 ? 13.221 16.652 -7.567 1.00 78.81 206 ASP A N 1
ATOM 1647 C CA . ASP A 1 206 ? 13.500 15.516 -6.683 1.00 78.81 206 ASP A CA 1
ATOM 1648 C C . ASP A 1 206 ? 14.583 14.585 -7.265 1.00 78.81 206 ASP A C 1
ATOM 1650 O O . ASP A 1 206 ? 15.094 13.719 -6.545 1.00 78.81 206 ASP A O 1
ATOM 1654 N N . LEU A 1 207 ? 14.909 14.735 -8.557 1.00 81.94 207 LEU A N 1
ATOM 1655 C CA . LEU A 1 207 ? 15.839 13.898 -9.306 1.00 81.94 207 LEU A CA 1
ATOM 1656 C C . LEU A 1 207 ? 17.183 14.608 -9.480 1.00 81.94 207 LEU A C 1
ATOM 1658 O O . LEU A 1 207 ? 17.245 15.754 -9.918 1.00 81.94 207 LEU A O 1
ATOM 1662 N N . PHE A 1 208 ? 18.271 13.890 -9.227 1.00 80.31 208 PHE A N 1
ATOM 1663 C CA . PHE A 1 208 ? 19.619 14.346 -9.547 1.00 80.31 208 PHE A CA 1
ATOM 1664 C C . PHE A 1 208 ? 20.494 13.170 -9.972 1.00 80.31 208 PHE A C 1
ATOM 1666 O O . PHE A 1 208 ? 20.253 12.027 -9.588 1.00 80.31 208 PHE A O 1
ATOM 1673 N N . SER A 1 209 ? 21.508 13.431 -10.789 1.00 83.56 209 SER A N 1
ATOM 1674 C CA . SER A 1 209 ? 22.460 12.409 -11.218 1.00 83.56 209 SER A CA 1
ATOM 1675 C C . SER A 1 209 ? 23.716 12.429 -10.358 1.00 83.56 209 SER A C 1
ATOM 1677 O O . SER A 1 209 ? 24.207 13.497 -9.997 1.00 83.56 209 SER A O 1
ATOM 1679 N N . THR A 1 210 ? 24.278 11.257 -10.091 1.00 82.38 210 THR A N 1
ATOM 1680 C CA . THR A 1 210 ? 25.590 11.113 -9.456 1.00 82.38 210 THR A CA 1
ATOM 1681 C C . THR A 1 210 ? 26.400 10.047 -10.180 1.00 82.38 210 THR A C 1
ATOM 1683 O O . THR A 1 210 ? 25.838 9.084 -10.704 1.00 82.38 210 THR A O 1
ATOM 1686 N N . GLU A 1 211 ? 27.712 10.232 -10.252 1.00 83.62 211 GLU A N 1
ATOM 1687 C CA . GLU A 1 211 ? 28.613 9.243 -10.833 1.00 83.62 211 GLU A CA 1
ATOM 1688 C C . GLU A 1 211 ? 28.909 8.146 -9.807 1.00 83.62 211 GLU A C 1
ATOM 1690 O O . GLU A 1 211 ? 29.254 8.428 -8.659 1.00 83.62 211 GLU A O 1
ATOM 1695 N N . LEU A 1 212 ? 28.752 6.889 -10.216 1.00 77.00 212 LEU A N 1
ATOM 1696 C CA . LEU A 1 212 ? 29.174 5.743 -9.430 1.00 77.00 212 LEU A CA 1
ATOM 1697 C C . LEU A 1 212 ? 30.619 5.421 -9.790 1.00 77.00 212 LEU A C 1
ATOM 1699 O O . LEU A 1 212 ? 30.886 4.790 -10.813 1.00 77.00 212 LEU A O 1
ATOM 1703 N N . ALA A 1 213 ? 31.537 5.872 -8.937 1.00 75.50 213 ALA A N 1
ATOM 1704 C CA . ALA A 1 213 ? 32.940 5.506 -9.053 1.00 75.50 213 ALA A CA 1
ATOM 1705 C C . ALA A 1 213 ? 33.096 3.975 -9.018 1.00 75.50 213 ALA A C 1
ATOM 1707 O O . ALA A 1 213 ? 32.400 3.284 -8.260 1.00 75.50 213 ALA A O 1
ATOM 1708 N N . ASP A 1 214 ? 34.010 3.486 -9.856 1.00 74.75 214 ASP A N 1
ATOM 1709 C CA . ASP A 1 214 ? 34.440 2.087 -9.947 1.00 74.75 214 ASP A CA 1
ATOM 1710 C C . ASP A 1 214 ? 33.359 1.078 -10.397 1.00 74.75 214 ASP A C 1
ATOM 1712 O O . ASP A 1 214 ? 33.535 -0.129 -10.240 1.00 74.75 214 ASP A O 1
ATOM 1716 N N . GLU A 1 215 ? 32.253 1.540 -10.997 1.00 74.25 215 GLU A N 1
ATOM 1717 C CA . GLU A 1 215 ? 31.147 0.687 -11.483 1.00 74.25 215 GLU A CA 1
ATOM 1718 C C . GLU A 1 215 ? 31.216 0.359 -12.983 1.00 74.25 215 GLU A C 1
ATOM 1720 O O . GLU A 1 215 ? 30.247 0.527 -13.729 1.00 74.25 215 GLU A O 1
ATOM 1725 N N . GLY A 1 216 ? 32.376 -0.125 -13.428 1.00 69.56 216 GLY A N 1
ATOM 1726 C CA . GLY A 1 216 ? 32.607 -0.589 -14.797 1.00 69.56 216 GLY A CA 1
ATOM 1727 C C . GLY A 1 216 ? 33.678 0.211 -15.547 1.00 69.56 216 GLY A C 1
ATOM 1728 O O . GLY A 1 216 ? 34.256 1.155 -15.013 1.00 69.56 216 GLY A O 1
ATOM 1729 N N . PRO A 1 217 ? 33.983 -0.171 -16.798 1.00 69.94 217 PRO A N 1
ATOM 1730 C CA . PRO A 1 217 ? 35.091 0.408 -17.568 1.00 69.94 217 PRO A CA 1
ATOM 1731 C C . PRO A 1 217 ? 34.788 1.807 -18.136 1.00 69.94 217 PRO A C 1
ATOM 1733 O O . PRO A 1 217 ? 35.678 2.467 -18.663 1.00 69.94 217 PRO A O 1
ATOM 1736 N N . SER A 1 218 ? 33.534 2.253 -18.067 1.00 73.19 218 SER A N 1
ATOM 1737 C CA . SER A 1 218 ? 33.061 3.548 -18.563 1.00 73.19 218 SER A CA 1
ATOM 1738 C C . SER A 1 218 ? 32.327 4.298 -17.461 1.00 73.19 218 SER A C 1
ATOM 1740 O O . SER A 1 218 ? 31.772 3.668 -16.562 1.00 73.19 218 SER A O 1
ATOM 1742 N N . LYS A 1 219 ? 32.223 5.626 -17.591 1.00 77.62 219 LYS A N 1
ATOM 1743 C CA . LYS A 1 219 ? 31.464 6.478 -16.667 1.00 77.62 219 LYS A CA 1
ATOM 1744 C C . LYS A 1 219 ? 30.066 5.911 -16.383 1.00 77.62 219 LYS A C 1
ATOM 1746 O O . LYS A 1 219 ? 29.214 5.847 -17.271 1.00 77.62 219 LYS A O 1
ATOM 1751 N N . CYS A 1 220 ? 29.824 5.539 -15.128 1.00 78.12 220 CYS A N 1
ATOM 1752 C CA . CYS A 1 220 ? 28.545 5.009 -14.671 1.00 78.12 220 CYS A CA 1
ATOM 1753 C C . CYS A 1 220 ? 27.741 6.118 -13.985 1.00 78.12 220 CYS A C 1
ATOM 1755 O O . CYS A 1 220 ? 28.129 6.621 -12.935 1.00 78.12 220 CYS A O 1
ATOM 1757 N N . ILE A 1 221 ? 26.618 6.527 -14.579 1.00 82.44 221 ILE A N 1
ATOM 1758 C CA . ILE A 1 221 ? 25.754 7.579 -14.026 1.00 82.44 221 ILE A CA 1
ATOM 1759 C C . ILE A 1 221 ? 24.514 6.939 -13.407 1.00 82.44 221 ILE A C 1
ATOM 1761 O O . ILE A 1 221 ? 23.733 6.279 -14.094 1.00 82.44 221 ILE A O 1
ATOM 1765 N N . SER A 1 222 ? 24.311 7.187 -12.117 1.00 80.44 222 SER A N 1
ATOM 1766 C CA . SER A 1 222 ? 23.106 6.820 -11.383 1.00 80.44 222 SER A CA 1
ATOM 1767 C C . SER A 1 222 ? 22.138 7.994 -11.306 1.00 80.44 222 SER A C 1
ATOM 1769 O O . SER A 1 222 ? 22.536 9.129 -11.037 1.00 80.44 222 SER A O 1
ATOM 1771 N N . LEU A 1 223 ? 20.850 7.708 -11.498 1.00 83.12 223 LEU A N 1
ATOM 1772 C CA . LEU A 1 223 ? 19.764 8.639 -11.216 1.00 83.12 223 LEU A CA 1
ATOM 1773 C C . LEU A 1 223 ? 19.291 8.436 -9.775 1.00 83.12 223 LEU A C 1
ATOM 1775 O O . LEU A 1 223 ? 18.733 7.393 -9.432 1.00 83.12 223 LEU A O 1
ATOM 1779 N N . VAL A 1 224 ? 19.480 9.449 -8.940 1.00 80.50 224 VAL A N 1
ATOM 1780 C CA . VAL A 1 224 ? 19.055 9.454 -7.543 1.00 80.50 224 VAL A CA 1
ATOM 1781 C C . VAL A 1 224 ? 17.756 10.232 -7.410 1.00 80.50 224 VAL A C 1
ATOM 1783 O O . VAL A 1 224 ? 17.593 11.312 -7.971 1.00 80.50 224 VAL A O 1
ATOM 1786 N N . ILE A 1 225 ? 16.820 9.660 -6.653 1.00 77.44 225 ILE A N 1
ATOM 1787 C CA . ILE A 1 225 ? 15.497 10.238 -6.424 1.00 77.44 225 ILE A CA 1
ATOM 1788 C C . ILE A 1 225 ? 15.313 10.454 -4.929 1.00 77.44 225 ILE A C 1
ATOM 1790 O O . ILE A 1 225 ? 15.177 9.494 -4.157 1.00 77.44 225 ILE A O 1
ATOM 1794 N N . THR A 1 226 ? 15.278 11.718 -4.524 1.00 73.50 226 THR A N 1
ATOM 1795 C CA . THR A 1 226 ? 14.906 12.092 -3.160 1.00 73.50 226 THR A CA 1
ATOM 1796 C C . THR A 1 226 ? 13.403 11.935 -2.972 1.00 73.50 226 THR A C 1
ATOM 1798 O O . THR A 1 226 ? 12.602 12.162 -3.873 1.00 73.50 226 THR A O 1
ATOM 1801 N N . MET A 1 227 ? 12.985 11.477 -1.795 1.00 66.56 227 MET A N 1
ATOM 1802 C CA . MET A 1 227 ? 11.566 11.366 -1.466 1.00 66.56 227 MET A CA 1
ATOM 1803 C C . MET A 1 227 ? 11.320 12.070 -0.144 1.00 66.56 227 MET A C 1
ATOM 1805 O O . MET A 1 227 ? 11.347 11.447 0.913 1.00 66.56 227 MET A O 1
ATOM 1809 N N . ASN A 1 228 ? 11.055 13.370 -0.217 1.00 55.59 228 ASN A N 1
ATOM 1810 C CA . ASN A 1 228 ? 10.835 14.198 0.969 1.00 55.59 228 ASN A CA 1
ATOM 1811 C C . ASN A 1 228 ? 9.394 14.109 1.509 1.00 55.59 228 ASN A C 1
ATOM 1813 O O . ASN A 1 228 ? 9.100 14.633 2.581 1.00 55.59 228 ASN A O 1
ATOM 1817 N N . LYS A 1 229 ? 8.474 13.434 0.797 1.00 51.75 229 LYS A N 1
ATOM 1818 C CA . LYS A 1 229 ? 7.051 13.344 1.169 1.00 51.75 229 LYS A CA 1
ATOM 1819 C C . LYS A 1 229 ? 6.551 11.901 1.249 1.00 51.75 229 LYS A C 1
ATOM 1821 O O . LYS A 1 229 ? 6.282 11.246 0.244 1.00 51.75 229 LYS A O 1
ATOM 1826 N N . GLY A 1 230 ? 6.351 11.417 2.474 1.00 43.47 230 GLY A N 1
ATOM 1827 C CA . GLY A 1 230 ? 5.541 10.234 2.761 1.00 43.47 230 GLY A CA 1
ATOM 1828 C C . GLY A 1 230 ? 4.094 10.630 3.061 1.00 43.47 230 GLY A C 1
ATOM 1829 O O . GLY A 1 230 ? 3.848 11.284 4.063 1.00 43.47 230 GLY A O 1
ATOM 1830 N N . LYS A 1 231 ? 3.135 10.211 2.220 1.00 39.59 231 LYS A N 1
ATOM 1831 C CA . LYS A 1 231 ? 1.672 10.322 2.437 1.00 39.59 231 LYS A CA 1
ATOM 1832 C C . LYS A 1 231 ? 1.190 11.645 3.077 1.00 39.59 231 LYS A C 1
ATOM 1834 O O . LYS A 1 231 ? 0.512 11.623 4.104 1.00 39.59 231 LYS A O 1
ATOM 1839 N N . THR A 1 232 ? 1.414 12.782 2.425 1.00 36.84 232 THR A N 1
ATOM 1840 C CA . THR A 1 232 ? 0.778 14.057 2.807 1.00 36.84 232 THR A CA 1
ATOM 1841 C C . THR A 1 232 ? 0.275 14.792 1.568 1.00 36.84 232 THR A C 1
ATOM 1843 O O . THR A 1 232 ? 0.981 15.594 0.970 1.00 36.84 232 THR A O 1
ATOM 1846 N N . ASN A 1 233 ? -0.980 14.533 1.191 1.00 41.03 233 ASN A N 1
ATOM 1847 C CA . ASN A 1 233 ? -1.756 15.459 0.366 1.00 41.03 233 ASN A CA 1
ATOM 1848 C C . ASN A 1 233 ? -2.479 16.414 1.320 1.00 41.03 233 ASN A C 1
ATOM 1850 O O . ASN A 1 233 ? -3.420 15.998 1.998 1.00 41.03 233 ASN A O 1
ATOM 1854 N N . GLN A 1 234 ? -2.016 17.662 1.411 1.00 37.59 234 GLN A N 1
ATOM 1855 C CA . GLN A 1 234 ? -2.609 18.689 2.279 1.00 37.59 234 GLN A CA 1
ATOM 1856 C C . GLN A 1 234 ? -3.741 19.475 1.588 1.00 37.59 234 GLN A C 1
ATOM 1858 O O . GLN A 1 234 ? -4.527 20.123 2.269 1.00 37.59 234 GLN A O 1
ATOM 1863 N N . HIS A 1 235 ? -3.910 19.341 0.266 1.00 35.44 235 HIS A N 1
ATOM 1864 C CA . HIS A 1 235 ? -4.911 20.095 -0.498 1.00 35.44 235 HIS A CA 1
ATOM 1865 C C . HIS A 1 235 ? -5.681 19.175 -1.453 1.00 35.44 235 HIS A C 1
ATOM 1867 O O . HIS A 1 235 ? -5.204 18.804 -2.520 1.00 35.44 235 HIS A O 1
ATOM 1873 N N . GLY A 1 236 ? -6.871 18.744 -1.028 1.00 36.09 236 GLY A N 1
ATOM 1874 C CA . GLY A 1 236 ? -7.765 17.874 -1.796 1.00 36.09 236 GLY A CA 1
ATOM 1875 C C . GLY A 1 236 ? -8.755 18.651 -2.649 1.00 36.09 236 GLY A C 1
ATOM 1876 O O . GLY A 1 236 ? -9.953 18.586 -2.384 1.00 36.09 236 GLY A O 1
ATOM 1877 N N . ARG A 1 237 ? -8.273 19.366 -3.667 1.00 33.34 237 ARG A N 1
ATOM 1878 C CA . ARG A 1 237 ? -9.155 19.947 -4.684 1.00 33.34 237 ARG A CA 1
ATOM 1879 C C . ARG A 1 237 ? -9.178 19.041 -5.911 1.00 33.34 237 ARG A C 1
ATOM 1881 O O . ARG A 1 237 ? -8.131 18.704 -6.456 1.00 33.34 237 ARG A O 1
ATOM 1888 N N . LEU A 1 238 ? -10.375 18.600 -6.290 1.00 31.59 238 LEU A N 1
ATOM 1889 C CA . LEU A 1 238 ? -10.617 17.886 -7.539 1.00 31.59 238 LEU A CA 1
ATOM 1890 C C . LEU A 1 238 ? -10.823 18.948 -8.621 1.00 31.59 238 LEU A C 1
ATOM 1892 O O . LEU A 1 238 ? -11.786 19.704 -8.546 1.00 31.59 238 LEU A O 1
ATOM 1896 N N . GLU A 1 239 ? -9.925 19.020 -9.596 1.00 35.00 239 GLU A N 1
ATOM 1897 C CA . GLU A 1 239 ? -10.065 19.917 -10.743 1.00 35.00 239 GLU A CA 1
ATOM 1898 C C . GLU A 1 239 ? -9.875 19.106 -12.026 1.00 35.00 239 GLU A C 1
ATOM 1900 O O . GLU A 1 239 ? -8.945 18.305 -12.137 1.00 35.00 239 GLU A O 1
ATOM 1905 N N . TYR A 1 240 ? -10.799 19.279 -12.968 1.00 30.06 240 TYR A N 1
ATOM 1906 C CA . TYR A 1 240 ? -10.754 18.673 -14.293 1.00 30.06 240 TYR A CA 1
ATOM 1907 C C . TYR A 1 240 ? -9.993 19.609 -15.238 1.00 30.06 240 TYR A C 1
ATOM 1909 O O . TYR A 1 240 ? -10.322 20.787 -15.328 1.00 30.06 240 TYR A O 1
ATOM 1917 N N . GLY A 1 241 ? -8.986 19.085 -15.937 1.00 30.23 241 GLY A N 1
ATOM 1918 C CA . GLY A 1 241 ? -8.245 19.812 -16.969 1.00 30.23 241 GLY A CA 1
ATOM 1919 C C . GLY A 1 241 ? -6.901 19.158 -17.292 1.00 30.23 241 GLY A C 1
ATOM 1920 O O . GLY A 1 241 ? -6.256 18.593 -16.409 1.00 30.23 241 GLY A O 1
ATOM 1921 N N . LEU A 1 242 ? -6.486 19.228 -18.560 1.00 40.12 242 LEU A N 1
ATOM 1922 C CA . LEU A 1 242 ? -5.140 18.882 -19.036 1.00 40.12 242 LEU A CA 1
ATOM 1923 C C . LEU A 1 242 ? -4.156 19.974 -18.585 1.00 40.12 242 LEU A C 1
ATOM 1925 O O . LEU A 1 242 ? -3.678 20.769 -19.381 1.00 40.12 242 LEU A O 1
ATOM 1929 N N . ASP A 1 243 ? -3.915 20.068 -17.284 1.00 53.56 243 ASP A N 1
ATOM 1930 C CA . ASP A 1 243 ? -2.961 21.012 -16.712 1.00 53.56 243 ASP A CA 1
ATOM 1931 C C . ASP A 1 243 ? -1.588 20.337 -16.612 1.00 53.56 243 ASP A C 1
ATOM 1933 O O . ASP A 1 243 ? -1.420 19.338 -15.911 1.00 53.56 243 ASP A O 1
ATOM 1937 N N . HIS A 1 244 ? -0.603 20.871 -17.333 1.00 59.44 244 HIS A N 1
ATOM 1938 C CA . HIS A 1 244 ? 0.738 20.286 -17.449 1.00 59.44 244 HIS A CA 1
ATOM 1939 C C . HIS A 1 244 ? 1.536 20.406 -16.142 1.00 59.44 244 HIS A C 1
ATOM 1941 O O . HIS A 1 244 ? 2.574 19.768 -15.981 1.00 59.44 244 HIS A O 1
ATOM 1947 N N . THR A 1 245 ? 1.047 21.218 -15.202 1.00 65.75 245 THR A N 1
ATOM 1948 C CA . THR A 1 245 ? 1.634 21.395 -13.870 1.00 65.75 245 THR A CA 1
ATOM 1949 C C . THR A 1 245 ? 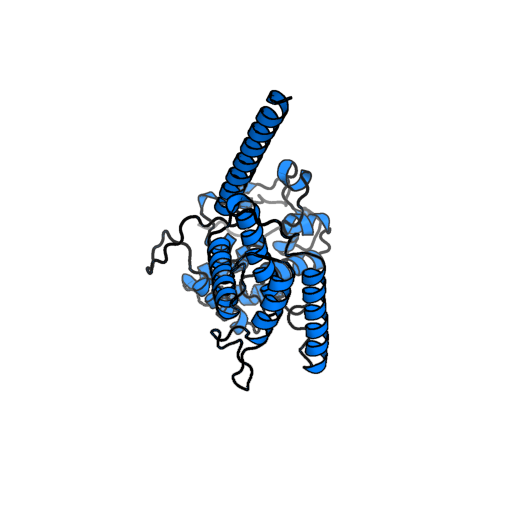1.119 20.369 -12.860 1.00 65.75 245 THR A C 1
ATOM 1951 O O . THR A 1 245 ? 1.648 20.273 -11.749 1.00 65.75 245 THR A O 1
ATOM 1954 N N . LYS A 1 246 ? 0.096 19.582 -13.229 1.00 72.25 246 LYS A N 1
ATOM 1955 C CA . LYS A 1 246 ? -0.582 18.652 -12.325 1.00 72.25 246 LYS A CA 1
ATOM 1956 C C . LYS A 1 246 ? -0.188 17.198 -12.598 1.00 72.25 246 LYS A C 1
ATOM 1958 O O . LYS A 1 246 ? -0.040 16.778 -13.747 1.00 72.25 246 LYS A O 1
ATOM 1963 N N . PRO A 1 247 ? -0.060 16.383 -11.539 1.00 79.88 247 PRO A N 1
ATOM 1964 C CA . PRO A 1 247 ? 0.183 14.960 -11.690 1.00 79.88 247 PRO A CA 1
ATOM 1965 C C . PRO A 1 247 ? -1.033 14.267 -12.315 1.00 79.88 247 PRO A C 1
ATOM 1967 O O . PRO A 1 247 ? -2.182 14.638 -12.064 1.00 79.88 247 PRO A O 1
ATOM 1970 N N . ILE A 1 248 ? -0.794 13.202 -13.085 1.00 86.50 248 ILE A N 1
ATOM 1971 C CA . ILE A 1 248 ? -1.880 12.375 -13.629 1.00 86.50 248 ILE A CA 1
ATOM 1972 C C . ILE A 1 248 ? -2.763 11.815 -12.506 1.00 86.50 248 ILE A C 1
ATOM 1974 O O . ILE A 1 248 ? -2.315 11.577 -11.379 1.00 86.50 248 ILE A O 1
ATOM 1978 N N . THR A 1 249 ? -4.024 11.526 -12.820 1.00 88.00 249 THR A N 1
ATOM 1979 C CA . THR A 1 249 ? -4.925 10.911 -11.840 1.00 88.00 249 THR A CA 1
ATOM 1980 C C . THR A 1 249 ? -4.565 9.443 -11.580 1.00 88.00 249 THR A C 1
ATOM 1982 O O . THR A 1 249 ? -3.924 8.772 -12.394 1.00 88.00 249 THR A O 1
ATOM 1985 N N . TYR A 1 250 ? -5.021 8.909 -10.441 1.00 85.94 250 TYR A N 1
ATOM 1986 C CA . TYR A 1 250 ? -4.892 7.480 -10.135 1.00 85.94 250 TYR A CA 1
ATOM 1987 C C . TYR A 1 250 ? -5.531 6.595 -11.213 1.00 85.94 250 TYR A C 1
ATOM 1989 O O . TYR A 1 250 ? -4.928 5.601 -11.608 1.00 85.94 250 TYR A O 1
ATOM 1997 N N . ASN A 1 251 ? -6.727 6.960 -11.691 1.00 87.56 251 ASN A N 1
ATOM 1998 C CA . ASN A 1 251 ? -7.442 6.177 -12.698 1.00 87.56 251 ASN A CA 1
ATOM 1999 C C . ASN A 1 251 ? -6.667 6.169 -14.017 1.00 87.56 251 ASN A C 1
ATOM 2001 O O . ASN A 1 251 ? -6.393 5.095 -14.527 1.00 87.56 251 ASN A O 1
ATOM 2005 N N . THR A 1 252 ? -6.178 7.324 -14.480 1.00 89.81 252 THR A N 1
ATOM 2006 C CA . THR A 1 252 ? -5.354 7.412 -15.697 1.00 89.81 252 THR A CA 1
ATOM 2007 C C . THR A 1 252 ? -4.109 6.522 -15.624 1.00 89.81 252 THR A C 1
ATOM 2009 O O . THR A 1 252 ? -3.800 5.813 -16.578 1.00 89.81 252 THR A O 1
ATOM 2012 N N . GLN A 1 253 ? -3.395 6.521 -14.490 1.00 90.81 253 GLN A N 1
ATOM 2013 C CA . GLN A 1 253 ? -2.240 5.632 -14.308 1.00 90.81 253 GLN A CA 1
ATOM 2014 C C . GLN A 1 253 ? -2.661 4.157 -14.298 1.00 90.81 253 GLN A C 1
ATOM 2016 O O . GLN A 1 253 ? -2.036 3.333 -14.958 1.00 90.81 253 GLN A O 1
ATOM 2021 N N . ARG A 1 254 ? -3.714 3.816 -13.546 1.00 90.06 254 ARG A N 1
ATOM 2022 C CA . ARG A 1 254 ? -4.229 2.446 -13.445 1.00 90.06 254 ARG A CA 1
ATOM 2023 C C . ARG A 1 254 ? -4.662 1.910 -14.808 1.00 90.06 254 ARG A C 1
ATOM 2025 O O . ARG A 1 254 ? -4.352 0.766 -15.114 1.00 90.06 254 ARG A O 1
ATOM 2032 N N . ASP A 1 255 ? -5.356 2.718 -15.597 1.00 91.50 255 ASP A N 1
ATOM 2033 C CA . ASP A 1 255 ? -5.901 2.313 -16.889 1.00 91.50 255 ASP A CA 1
ATOM 2034 C C . ASP A 1 255 ? -4.764 2.086 -17.900 1.00 91.50 255 ASP A C 1
A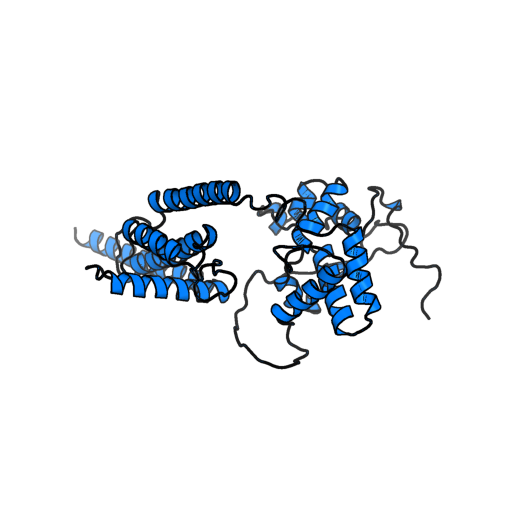TOM 2036 O O . ASP A 1 255 ? -4.754 1.063 -18.577 1.00 91.50 255 ASP A O 1
ATOM 2040 N N . GLY A 1 256 ? -3.723 2.932 -17.892 1.00 91.50 256 GLY A N 1
ATOM 2041 C CA . GLY A 1 256 ? -2.510 2.697 -18.689 1.00 91.50 256 GLY A CA 1
ATOM 2042 C C . GLY A 1 256 ? -1.753 1.418 -18.305 1.00 91.50 256 GLY A C 1
ATOM 2043 O O . GLY A 1 256 ? -1.177 0.756 -19.166 1.00 91.50 256 GLY A O 1
ATOM 2044 N N . TYR A 1 257 ? -1.776 1.030 -17.024 1.00 91.62 257 TYR A N 1
ATOM 2045 C CA . TYR A 1 257 ? -1.214 -0.253 -16.584 1.00 91.62 257 TYR A CA 1
ATOM 2046 C C . TYR A 1 257 ? -2.065 -1.416 -17.067 1.00 91.62 257 TYR A C 1
ATOM 2048 O O . TYR A 1 257 ? -1.520 -2.362 -17.619 1.00 91.62 257 TYR A O 1
ATOM 2056 N N . MET A 1 258 ? -3.383 -1.351 -16.850 1.00 91.25 258 MET A N 1
ATOM 2057 C CA . MET A 1 258 ? -4.312 -2.394 -17.291 1.00 91.25 258 MET A CA 1
ATOM 2058 C C . MET A 1 258 ? -4.154 -2.663 -18.781 1.00 91.25 258 MET A C 1
ATOM 2060 O O . MET A 1 258 ? -4.056 -3.815 -19.178 1.00 91.25 258 MET A O 1
ATOM 2064 N N . GLU A 1 259 ? -4.079 -1.610 -19.589 1.00 92.94 259 GLU A N 1
ATOM 2065 C CA . GLU A 1 259 ? -3.896 -1.732 -21.030 1.00 92.94 259 GLU A CA 1
ATOM 2066 C C . GLU A 1 259 ? -2.621 -2.517 -21.383 1.00 92.94 259 GLU A C 1
ATOM 2068 O O . GLU A 1 259 ? -2.681 -3.491 -22.131 1.00 92.94 259 GLU A O 1
ATOM 2073 N N . ALA A 1 260 ? -1.480 -2.139 -20.796 1.00 92.25 260 ALA A N 1
ATOM 2074 C CA . ALA A 1 260 ? -0.195 -2.787 -21.054 1.00 92.25 260 ALA A CA 1
ATOM 2075 C C . ALA A 1 260 ? -0.165 -4.248 -20.584 1.00 92.25 260 ALA A C 1
ATOM 2077 O O . ALA A 1 260 ? 0.355 -5.120 -21.271 1.00 92.25 260 ALA A O 1
ATOM 2078 N N . LEU A 1 261 ? -0.711 -4.503 -19.394 1.00 91.56 261 LEU A N 1
ATOM 2079 C CA . LEU A 1 261 ? -0.702 -5.817 -18.758 1.00 91.56 261 LEU A CA 1
ATOM 2080 C C . LEU A 1 261 ? -1.630 -6.790 -19.484 1.00 91.56 261 LEU A C 1
ATOM 2082 O O . LEU A 1 261 ? -1.232 -7.920 -19.751 1.00 91.56 261 LEU A O 1
ATOM 2086 N N . ASN A 1 262 ? -2.820 -6.329 -19.877 1.00 91.50 262 ASN A N 1
ATOM 2087 C CA . ASN A 1 262 ? -3.763 -7.125 -20.658 1.00 91.50 262 ASN A CA 1
ATOM 2088 C C . ASN A 1 262 ? -3.187 -7.488 -22.030 1.00 91.50 262 ASN A C 1
ATOM 2090 O O . ASN A 1 262 ? -3.380 -8.609 -22.486 1.00 91.50 262 ASN A O 1
ATOM 2094 N N . ALA A 1 263 ? -2.450 -6.573 -22.669 1.00 91.50 263 ALA A N 1
ATOM 2095 C CA . ALA A 1 263 ? -1.807 -6.845 -23.953 1.00 91.50 263 ALA A CA 1
ATOM 2096 C C . ALA A 1 263 ? -0.723 -7.935 -23.876 1.00 91.50 263 ALA A C 1
ATOM 2098 O O . ALA A 1 263 ? -0.441 -8.582 -24.880 1.00 91.50 263 ALA A O 1
ATOM 2099 N N . VAL A 1 264 ? -0.121 -8.137 -22.699 1.00 90.69 264 VAL A N 1
ATOM 2100 C CA . VAL A 1 264 ? 0.907 -9.164 -22.450 1.00 90.69 264 VAL A CA 1
ATOM 2101 C C . VAL A 1 264 ? 0.318 -10.426 -21.800 1.00 90.69 264 VAL A C 1
ATOM 2103 O O . VAL A 1 264 ? 0.979 -11.456 -21.762 1.00 90.69 264 VAL A O 1
ATOM 2106 N N . GLY A 1 265 ? -0.936 -10.386 -21.336 1.00 87.62 265 GLY A N 1
ATOM 2107 C CA . GLY A 1 265 ? -1.604 -11.519 -20.687 1.00 87.62 265 GLY A CA 1
ATOM 2108 C C . GLY A 1 265 ? -1.297 -11.674 -19.192 1.00 87.62 265 GLY A C 1
ATOM 2109 O O . GLY A 1 265 ? -1.489 -12.753 -18.637 1.00 87.62 265 GLY A O 1
ATOM 2110 N N . VAL A 1 266 ? -0.840 -10.611 -18.521 1.00 85.19 266 VAL A N 1
ATOM 2111 C CA . VAL A 1 266 ? -0.466 -10.648 -17.097 1.00 85.19 266 VAL A CA 1
ATOM 2112 C C . VAL A 1 266 ? -1.687 -10.382 -16.202 1.00 85.19 266 VAL A C 1
ATOM 2114 O O . VAL A 1 266 ? -2.246 -9.283 -16.202 1.00 85.19 266 VAL A O 1
ATOM 2117 N N . ASN A 1 267 ? -2.079 -11.373 -15.392 1.00 72.69 267 ASN A N 1
ATOM 2118 C CA . ASN A 1 267 ? -3.260 -11.329 -14.511 1.00 72.69 267 ASN A CA 1
ATOM 2119 C C . ASN A 1 267 ? -2.922 -10.879 -13.084 1.00 72.69 267 ASN A C 1
ATOM 2121 O O . ASN A 1 267 ? -2.044 -11.463 -12.453 1.00 72.69 267 ASN A O 1
ATOM 2125 N N . LEU A 1 268 ? -3.615 -9.863 -12.539 1.00 67.88 268 LEU A N 1
ATOM 2126 C CA . LEU A 1 268 ? -3.200 -9.235 -11.273 1.00 67.88 268 LEU A CA 1
ATOM 2127 C C . LEU A 1 268 ? -4.324 -8.710 -10.389 1.00 67.88 268 LEU A C 1
ATOM 2129 O O . LEU A 1 268 ? -5.336 -8.176 -10.847 1.00 67.88 268 LEU A O 1
ATOM 2133 N N . SER A 1 269 ? -4.038 -8.714 -9.088 1.00 67.69 269 SER A N 1
ATOM 2134 C CA . SER A 1 269 ? -4.927 -8.188 -8.051 1.00 67.69 269 SER A CA 1
ATOM 2135 C C . SER A 1 269 ? -4.727 -6.688 -7.759 1.00 67.69 269 SER A C 1
ATOM 2137 O O . SER A 1 269 ? -5.680 -5.959 -7.465 1.00 67.69 269 SER A O 1
ATOM 2139 N N . LYS A 1 270 ? -3.476 -6.202 -7.822 1.00 74.12 270 LYS A N 1
ATOM 2140 C CA . LYS A 1 270 ? -3.058 -4.867 -7.347 1.00 74.12 270 LYS A CA 1
ATOM 2141 C C . LYS A 1 270 ? -2.217 -4.126 -8.387 1.00 74.12 270 LYS A C 1
ATOM 2143 O O . LYS A 1 270 ? -1.019 -3.910 -8.221 1.00 74.12 270 LYS A O 1
ATOM 2148 N N . ILE A 1 271 ? -2.894 -3.643 -9.420 1.00 79.19 271 ILE A N 1
ATOM 2149 C CA . ILE A 1 271 ? -2.312 -3.075 -10.647 1.00 79.19 271 ILE A CA 1
ATOM 2150 C C . ILE A 1 271 ? -1.217 -2.026 -10.398 1.00 79.19 271 ILE A C 1
ATOM 2152 O O . ILE A 1 271 ? -0.077 -2.226 -10.785 1.00 79.19 271 ILE A O 1
ATOM 2156 N N . THR A 1 272 ? -1.494 -0.930 -9.684 1.00 75.31 272 THR A N 1
ATOM 2157 C CA . THR A 1 272 ? -0.496 0.146 -9.476 1.00 75.31 272 THR A CA 1
ATOM 2158 C C . THR A 1 272 ? 0.563 -0.175 -8.409 1.00 75.31 272 THR A C 1
ATOM 2160 O O . THR A 1 272 ? 1.373 0.685 -8.055 1.00 75.31 272 THR A O 1
ATOM 2163 N N . HIS A 1 273 ? 0.514 -1.373 -7.819 1.00 75.62 273 HIS A N 1
ATOM 2164 C CA . HIS A 1 273 ? 1.476 -1.874 -6.831 1.00 75.62 273 HIS A CA 1
ATOM 2165 C C . HIS A 1 273 ? 2.290 -3.066 -7.344 1.00 75.62 273 HIS A C 1
ATOM 2167 O O . HIS A 1 273 ? 3.191 -3.516 -6.636 1.00 75.62 273 HIS A O 1
ATOM 2173 N N . ILE A 1 274 ? 2.003 -3.531 -8.561 1.00 84.12 274 ILE A N 1
ATOM 2174 C CA . ILE A 1 274 ? 2.610 -4.695 -9.205 1.00 84.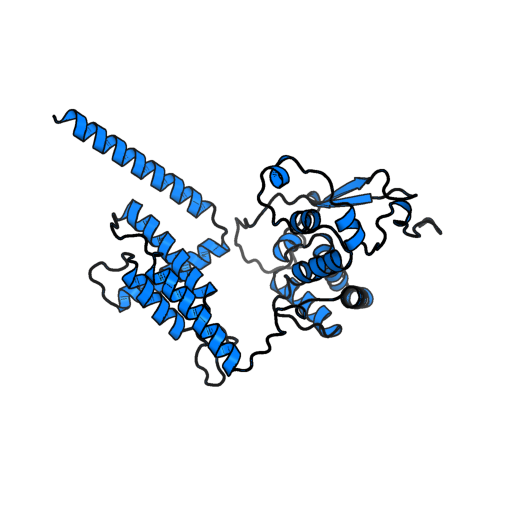12 274 ILE A CA 1
ATOM 2175 C C . ILE A 1 274 ? 4.136 -4.691 -9.158 1.00 84.12 274 ILE A C 1
ATOM 2177 O O . ILE A 1 274 ? 4.751 -5.719 -8.869 1.00 84.12 274 ILE A O 1
ATOM 2181 N N . ASN A 1 275 ? 4.748 -3.526 -9.392 1.00 86.75 275 ASN A N 1
ATOM 2182 C CA . ASN A 1 275 ? 6.194 -3.416 -9.474 1.00 86.75 275 ASN A CA 1
ATOM 2183 C C . ASN A 1 275 ? 6.846 -3.814 -8.148 1.00 86.75 275 ASN A C 1
ATOM 2185 O O . ASN A 1 275 ? 7.865 -4.472 -8.157 1.00 86.75 275 ASN A O 1
ATOM 2189 N N . ARG A 1 276 ? 6.244 -3.518 -6.989 1.00 83.44 276 ARG A N 1
ATOM 2190 C CA . ARG A 1 276 ? 6.895 -3.800 -5.697 1.00 83.44 276 ARG A CA 1
ATOM 2191 C C . ARG A 1 276 ? 7.171 -5.281 -5.467 1.00 83.44 276 ARG A C 1
ATOM 2193 O O . ARG A 1 276 ? 8.267 -5.620 -5.041 1.00 83.44 276 ARG A O 1
ATOM 2200 N N . GLY A 1 277 ? 6.172 -6.130 -5.699 1.00 83.69 277 GLY A N 1
ATOM 2201 C CA . GLY A 1 277 ? 6.321 -7.574 -5.514 1.00 83.69 277 GLY A CA 1
ATOM 2202 C C . GLY A 1 277 ? 7.184 -8.192 -6.608 1.00 83.69 277 GLY A C 1
ATOM 2203 O O . GLY A 1 277 ? 8.105 -8.944 -6.317 1.00 83.69 277 GLY A O 1
ATOM 2204 N N . SER A 1 278 ? 6.924 -7.807 -7.859 1.00 86.50 278 SER A N 1
ATOM 2205 C CA . SER A 1 278 ? 7.616 -8.349 -9.036 1.00 86.50 278 SER A CA 1
ATOM 2206 C C . SER A 1 278 ? 9.099 -8.002 -9.044 1.00 86.50 278 SER A C 1
ATOM 2208 O O . SER A 1 278 ? 9.935 -8.872 -9.246 1.00 86.50 278 SER A O 1
ATOM 2210 N N . THR A 1 279 ? 9.430 -6.749 -8.735 1.00 85.81 279 THR A N 1
ATOM 2211 C CA . THR A 1 279 ? 10.810 -6.293 -8.604 1.00 85.81 279 THR A CA 1
ATOM 2212 C C . THR A 1 279 ? 11.554 -7.040 -7.502 1.00 85.81 279 THR A C 1
ATOM 2214 O O . THR A 1 279 ? 12.684 -7.452 -7.718 1.00 85.81 279 THR A O 1
ATOM 2217 N N . LEU A 1 280 ? 10.941 -7.229 -6.329 1.00 85.44 280 LEU A N 1
ATOM 2218 C CA . LEU A 1 280 ? 11.617 -7.918 -5.230 1.00 85.44 280 LEU A CA 1
ATOM 2219 C C . LEU A 1 280 ? 11.933 -9.374 -5.584 1.00 85.44 280 LEU A C 1
ATOM 2221 O O . LEU A 1 280 ? 13.029 -9.830 -5.291 1.00 85.44 280 LEU A O 1
ATOM 2225 N N . ARG A 1 281 ? 11.005 -10.076 -6.246 1.00 85.31 281 ARG A N 1
ATOM 2226 C CA . ARG A 1 281 ? 11.257 -11.439 -6.734 1.00 85.31 281 ARG A CA 1
ATOM 2227 C C . ARG A 1 281 ? 12.412 -11.466 -7.730 1.00 85.31 281 ARG A C 1
ATOM 2229 O O . ARG A 1 281 ? 13.346 -12.219 -7.525 1.00 85.31 281 ARG A O 1
ATOM 2236 N N . ALA A 1 282 ? 12.423 -10.549 -8.698 1.00 84.50 282 ALA A N 1
ATOM 2237 C CA . ALA A 1 282 ? 13.513 -10.454 -9.669 1.00 84.50 282 ALA A CA 1
ATOM 2238 C C . ALA A 1 282 ? 14.891 -10.168 -9.038 1.00 84.50 282 ALA A C 1
ATOM 2240 O O . ALA A 1 282 ? 15.906 -10.572 -9.595 1.00 84.50 282 ALA A O 1
ATOM 2241 N N . ILE A 1 283 ? 14.936 -9.453 -7.907 1.00 85.38 283 ILE A N 1
ATOM 2242 C CA . ILE A 1 283 ? 16.164 -9.236 -7.125 1.00 85.38 283 ILE A CA 1
ATOM 2243 C C . ILE A 1 283 ? 16.545 -10.503 -6.346 1.00 85.38 283 ILE A C 1
ATOM 2245 O O . ILE A 1 283 ? 17.720 -10.852 -6.283 1.00 85.38 283 ILE A O 1
ATOM 2249 N N . ALA A 1 284 ? 15.565 -11.169 -5.732 1.00 84.56 284 ALA A N 1
ATOM 2250 C CA . ALA A 1 284 ? 15.784 -12.382 -4.951 1.00 84.56 284 ALA A CA 1
ATOM 2251 C C . ALA A 1 284 ? 16.283 -13.544 -5.823 1.00 84.56 284 ALA A C 1
ATOM 2253 O O . ALA A 1 284 ? 17.184 -14.259 -5.402 1.00 84.56 284 ALA A O 1
ATOM 2254 N N . ASP A 1 285 ? 15.775 -13.663 -7.052 1.00 83.69 285 ASP A N 1
ATOM 2255 C CA . ASP A 1 285 ? 16.220 -14.647 -8.051 1.00 83.69 285 ASP A CA 1
ATOM 2256 C C . ASP A 1 285 ? 17.674 -14.414 -8.517 1.00 83.69 285 ASP A C 1
ATOM 2258 O O . ASP A 1 285 ? 18.243 -15.248 -9.214 1.00 83.69 285 ASP A O 1
ATOM 2262 N N . GLN A 1 286 ? 18.275 -13.275 -8.152 1.00 83.00 286 GLN A N 1
ATOM 2263 C CA . GLN A 1 286 ? 19.663 -12.907 -8.456 1.00 83.00 286 GLN A CA 1
ATOM 2264 C C . GLN A 1 286 ? 20.573 -12.951 -7.218 1.00 83.00 286 GLN A C 1
ATOM 2266 O O . GLN A 1 286 ? 21.621 -12.305 -7.197 1.00 83.00 286 GLN A O 1
ATOM 2271 N N . ASP A 1 287 ? 20.162 -13.668 -6.168 1.00 83.50 287 ASP A N 1
ATOM 2272 C CA . ASP A 1 287 ? 20.943 -13.904 -4.945 1.00 83.50 287 ASP A CA 1
ATOM 2273 C C . ASP A 1 287 ? 21.404 -12.629 -4.210 1.00 83.50 287 ASP A C 1
ATOM 2275 O O . ASP A 1 287 ? 22.377 -12.635 -3.451 1.00 83.50 287 ASP A O 1
ATOM 2279 N N . VAL A 1 28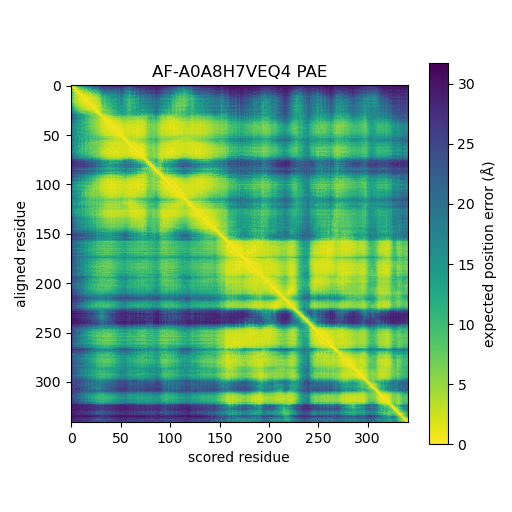8 ? 20.697 -11.509 -4.394 1.00 83.50 288 VAL A N 1
ATOM 2280 C CA . VAL A 1 288 ? 20.974 -10.277 -3.642 1.00 83.50 288 VAL A CA 1
ATOM 2281 C C . VAL A 1 288 ? 20.634 -10.510 -2.165 1.00 83.50 288 VAL A C 1
ATOM 2283 O O . VAL A 1 288 ? 19.546 -11.007 -1.859 1.00 83.50 288 VAL A O 1
ATOM 2286 N N . PRO A 1 289 ? 21.502 -10.131 -1.214 1.00 84.25 289 PRO A N 1
ATOM 2287 C CA . PRO A 1 289 ? 21.308 -10.461 0.192 1.00 84.25 289 PRO A CA 1
ATOM 2288 C C . PRO A 1 289 ? 20.078 -9.763 0.804 1.00 84.25 289 PRO A C 1
ATOM 2290 O O . PRO A 1 289 ? 19.720 -8.635 0.452 1.00 84.25 289 PRO A O 1
ATOM 2293 N N . ASP A 1 290 ? 19.429 -10.428 1.768 1.00 81.12 290 ASP A N 1
ATOM 2294 C CA . ASP A 1 290 ? 18.158 -9.988 2.380 1.00 81.12 290 ASP A CA 1
ATOM 2295 C C . ASP A 1 290 ? 18.242 -8.584 3.015 1.00 81.12 290 ASP A C 1
ATOM 2297 O O . ASP A 1 290 ? 17.280 -7.812 3.006 1.00 81.12 290 ASP A O 1
ATOM 2301 N N . ASN A 1 291 ? 19.410 -8.189 3.526 1.00 79.31 291 ASN A N 1
ATOM 2302 C CA . ASN A 1 291 ? 19.625 -6.842 4.057 1.00 79.31 291 ASN A CA 1
ATOM 2303 C C . ASN A 1 291 ? 19.497 -5.753 2.968 1.00 79.31 291 ASN A C 1
ATOM 2305 O O . ASN A 1 291 ? 18.861 -4.724 3.216 1.00 79.31 291 ASN A O 1
ATOM 2309 N N . GLU A 1 292 ? 20.032 -5.967 1.763 1.00 77.94 292 GLU A N 1
ATOM 2310 C CA . GLU A 1 292 ? 19.853 -5.068 0.619 1.00 77.94 292 GLU A CA 1
ATOM 2311 C C . GLU A 1 292 ? 18.413 -5.107 0.102 1.00 77.94 292 GLU A C 1
ATOM 2313 O O . GLU A 1 292 ? 17.828 -4.047 -0.136 1.00 77.94 292 GLU A O 1
ATOM 2318 N N . GLN A 1 293 ? 17.792 -6.291 0.041 1.00 81.94 293 GLN A N 1
ATOM 2319 C CA . GLN A 1 293 ? 16.378 -6.447 -0.327 1.00 81.94 293 GLN A CA 1
ATOM 2320 C C . GLN A 1 293 ? 15.441 -5.641 0.597 1.00 81.94 293 GLN A C 1
ATOM 2322 O O . GLN A 1 293 ? 14.541 -4.920 0.146 1.00 81.94 293 GLN A O 1
ATOM 2327 N N . ARG A 1 294 ? 15.671 -5.684 1.914 1.00 78.69 294 ARG A N 1
ATOM 2328 C CA . ARG A 1 294 ? 14.901 -4.901 2.899 1.00 78.69 294 ARG A CA 1
ATOM 2329 C C . ARG A 1 294 ? 15.147 -3.402 2.780 1.00 78.69 294 ARG A C 1
ATOM 2331 O O . ARG A 1 294 ? 14.203 -2.616 2.939 1.00 78.69 294 ARG A O 1
ATOM 2338 N N . ARG A 1 295 ? 16.394 -2.994 2.514 1.00 75.44 295 ARG A N 1
ATOM 2339 C CA . ARG A 1 295 ? 16.776 -1.582 2.352 1.00 75.44 295 ARG A CA 1
ATOM 2340 C C . ARG A 1 295 ? 16.189 -0.992 1.068 1.00 75.44 295 ARG A C 1
ATOM 2342 O O . ARG A 1 295 ? 15.587 0.078 1.141 1.00 75.44 295 ARG A O 1
ATOM 2349 N N . ILE A 1 296 ? 16.244 -1.701 -0.063 1.00 75.62 296 ILE A N 1
ATOM 2350 C CA . ILE A 1 296 ? 15.673 -1.224 -1.335 1.00 75.62 296 ILE A CA 1
ATOM 2351 C C . ILE A 1 296 ? 14.140 -1.188 -1.281 1.00 75.62 296 ILE A C 1
ATOM 2353 O O . ILE A 1 296 ? 13.505 -0.246 -1.757 1.00 75.62 296 ILE A O 1
ATOM 2357 N N . GLY A 1 297 ? 13.533 -2.156 -0.584 1.00 72.62 297 GLY A N 1
ATOM 2358 C CA . GLY A 1 297 ? 12.107 -2.161 -0.261 1.00 72.62 297 GLY A CA 1
ATOM 2359 C C . GLY A 1 297 ? 11.683 -1.051 0.708 1.00 72.62 297 GLY A C 1
ATOM 2360 O O . GLY A 1 297 ? 10.488 -0.734 0.777 1.00 72.62 297 GLY A O 1
ATOM 2361 N N . ARG A 1 298 ? 12.636 -0.420 1.411 1.00 70.44 298 ARG A N 1
ATOM 2362 C CA . ARG A 1 298 ? 12.414 0.576 2.473 1.00 70.44 298 ARG A CA 1
ATOM 2363 C C . ARG A 1 298 ? 11.523 0.036 3.596 1.00 70.44 298 ARG A C 1
ATOM 2365 O O . ARG A 1 298 ? 10.575 0.694 4.029 1.00 70.44 298 ARG A O 1
ATOM 2372 N N . TRP A 1 299 ? 11.787 -1.203 4.011 1.00 68.44 299 TRP A N 1
ATOM 2373 C CA . TRP A 1 299 ? 11.027 -1.913 5.047 1.00 68.44 299 TRP A CA 1
ATOM 2374 C C . TRP A 1 299 ? 11.751 -2.015 6.392 1.00 68.44 299 TRP A C 1
ATOM 2376 O O . TRP A 1 299 ? 11.152 -2.465 7.364 1.00 68.44 299 TRP A O 1
ATOM 2386 N N . GLY A 1 300 ? 13.001 -1.556 6.473 1.00 58.69 300 GLY A N 1
ATOM 2387 C CA . GLY A 1 300 ? 13.693 -1.349 7.744 1.00 58.69 300 GLY A CA 1
ATOM 2388 C C . GLY A 1 300 ? 13.292 -0.018 8.385 1.00 58.69 300 GLY A C 1
ATOM 2389 O O . GLY A 1 300 ? 13.336 1.017 7.725 1.00 58.69 300 GLY A O 1
ATOM 2390 N N . SER A 1 301 ? 12.916 -0.042 9.665 1.00 54.00 301 SER A N 1
ATOM 2391 C CA . SER A 1 301 ? 12.675 1.155 10.491 1.00 54.00 301 SER A CA 1
ATOM 2392 C C . SER A 1 301 ? 13.837 1.467 11.440 1.00 54.00 301 SER A C 1
ATOM 2394 O O . SER A 1 301 ? 13.674 2.250 12.374 1.00 54.00 301 SER A O 1
ATOM 2396 N N . ASP A 1 302 ? 14.979 0.806 11.254 1.00 56.03 302 ASP A N 1
ATOM 2397 C CA . ASP A 1 302 ? 16.151 0.984 12.103 1.00 56.03 302 ASP A CA 1
ATOM 2398 C C . ASP A 1 302 ? 16.728 2.398 11.927 1.00 56.03 302 ASP A C 1
ATOM 2400 O O . ASP A 1 302 ? 16.836 2.910 10.807 1.00 56.03 302 ASP A O 1
ATOM 2404 N N . ARG A 1 303 ? 17.127 3.015 13.044 1.00 50.03 303 ARG A N 1
ATOM 2405 C CA . ARG A 1 303 ? 17.832 4.300 13.079 1.00 50.03 303 ARG A CA 1
ATOM 2406 C C . ARG A 1 303 ? 19.079 4.280 12.196 1.00 50.03 303 ARG A C 1
ATOM 2408 O O . ARG A 1 303 ? 19.378 5.294 11.575 1.00 50.03 303 ARG A O 1
ATOM 2415 N N . MET A 1 304 ? 19.751 3.135 12.060 1.00 49.00 304 MET A N 1
ATOM 2416 C CA . MET A 1 304 ? 20.898 2.984 11.154 1.00 49.00 304 MET A CA 1
ATOM 2417 C C . MET A 1 304 ? 20.530 3.200 9.681 1.00 49.00 304 MET A C 1
ATOM 2419 O O . MET A 1 304 ? 21.226 3.918 8.963 1.00 49.00 304 MET A O 1
ATOM 2423 N N . VAL A 1 305 ? 19.402 2.638 9.238 1.00 52.75 305 VAL A N 1
ATOM 2424 C CA . VAL A 1 305 ? 18.905 2.780 7.859 1.00 52.75 305 VAL A CA 1
ATOM 2425 C C . VAL A 1 305 ? 18.352 4.184 7.610 1.00 52.75 305 VAL A C 1
ATOM 2427 O O . VAL A 1 305 ? 18.499 4.705 6.510 1.00 52.75 305 VAL A O 1
ATOM 2430 N N . GLY A 1 306 ? 17.727 4.799 8.619 1.00 45.62 306 GLY A N 1
ATOM 2431 C CA . GLY A 1 306 ? 17.128 6.131 8.505 1.00 45.62 306 GLY A CA 1
ATOM 2432 C C . GLY A 1 306 ? 18.110 7.303 8.615 1.00 45.62 306 GLY A C 1
ATOM 2433 O O . GLY A 1 306 ? 17.849 8.340 8.012 1.00 45.62 306 GLY A O 1
ATOM 2434 N N . CYS A 1 307 ? 19.207 7.156 9.370 1.00 42.06 307 CYS A N 1
ATOM 2435 C CA . CYS A 1 307 ? 20.095 8.275 9.714 1.00 42.06 307 CYS A CA 1
ATOM 2436 C C . CYS A 1 307 ? 21.536 8.150 9.190 1.00 42.06 307 CYS A C 1
ATOM 2438 O O . CYS A 1 307 ? 22.178 9.180 9.012 1.00 42.06 307 CYS A O 1
ATOM 2440 N N . TYR A 1 308 ? 22.062 6.938 8.964 1.00 36.94 308 TYR A N 1
ATOM 2441 C CA . TYR A 1 308 ? 23.511 6.738 8.765 1.00 36.94 308 TYR A CA 1
ATOM 2442 C C . TYR A 1 308 ? 23.884 6.030 7.458 1.00 36.94 308 TYR A C 1
ATOM 2444 O O . TYR A 1 308 ? 24.961 6.257 6.915 1.00 36.94 308 TYR A O 1
ATOM 2452 N N . LEU A 1 309 ? 23.004 5.186 6.918 1.00 51.47 309 LEU A N 1
ATOM 2453 C CA . LEU A 1 309 ? 23.264 4.442 5.687 1.00 51.47 309 LEU A CA 1
ATOM 2454 C C . LEU A 1 309 ? 22.796 5.222 4.448 1.00 51.47 309 LEU A C 1
ATOM 2456 O O . LEU A 1 309 ? 21.752 4.924 3.871 1.00 51.47 309 LEU A O 1
ATOM 2460 N N . THR A 1 310 ? 23.601 6.195 4.019 1.00 53.22 310 THR A N 1
ATOM 2461 C CA . THR A 1 310 ? 23.430 6.931 2.748 1.00 53.22 310 THR A CA 1
ATOM 2462 C C . THR A 1 310 ? 24.022 6.201 1.540 1.00 53.22 310 THR A C 1
ATOM 2464 O O . THR A 1 310 ? 23.875 6.658 0.408 1.00 53.22 310 THR A O 1
ATOM 2467 N N . SER A 1 311 ? 24.684 5.059 1.760 1.00 63.91 311 SER A N 1
ATOM 2468 C CA . SER A 1 311 ? 25.304 4.279 0.693 1.00 63.91 311 SER A CA 1
ATOM 2469 C C . SER A 1 311 ? 24.263 3.683 -0.254 1.00 63.91 311 SER A C 1
ATOM 2471 O O . SER A 1 311 ? 23.272 3.078 0.174 1.00 63.91 311 SER A O 1
ATOM 2473 N N . LEU A 1 312 ? 24.513 3.845 -1.554 1.00 70.19 312 LEU A N 1
ATOM 2474 C CA . LEU A 1 312 ? 23.704 3.256 -2.615 1.00 70.19 312 LEU A CA 1
ATOM 2475 C C . LEU A 1 312 ? 23.802 1.724 -2.581 1.00 70.19 312 LEU A C 1
ATOM 2477 O O . LEU A 1 312 ? 24.863 1.156 -2.327 1.00 70.19 312 LEU A O 1
ATOM 2481 N N . LEU A 1 313 ? 22.671 1.062 -2.826 1.00 76.38 313 LEU A N 1
ATOM 2482 C CA . LEU A 1 313 ? 22.528 -0.397 -2.805 1.00 76.38 313 LEU A CA 1
ATOM 2483 C C . LEU A 1 313 ? 22.983 -0.979 -4.142 1.00 76.38 313 LEU A C 1
ATOM 2485 O O . LEU A 1 313 ? 22.159 -1.330 -4.984 1.00 76.38 313 LEU A O 1
ATOM 2489 N N . LYS A 1 314 ? 24.299 -0.982 -4.363 1.00 76.75 314 LYS A N 1
ATOM 2490 C CA . LYS A 1 314 ? 24.921 -1.290 -5.657 1.00 76.75 314 LYS A CA 1
ATOM 2491 C C . LYS A 1 314 ? 24.491 -2.657 -6.202 1.00 76.75 314 LYS A C 1
ATOM 2493 O O . LYS A 1 314 ? 24.050 -2.723 -7.343 1.00 76.75 314 LYS A O 1
ATOM 2498 N N . GLN A 1 315 ? 24.502 -3.721 -5.390 1.00 78.00 315 GLN A N 1
ATOM 2499 C CA . GLN A 1 315 ? 24.116 -5.062 -5.860 1.00 78.00 315 GLN A CA 1
ATOM 2500 C C . GLN A 1 315 ? 22.648 -5.110 -6.290 1.00 78.00 315 GLN A C 1
ATOM 2502 O O . GLN A 1 315 ? 22.335 -5.577 -7.384 1.00 78.00 315 GLN A O 1
ATOM 2507 N N . ALA A 1 316 ? 21.750 -4.555 -5.473 1.00 79.06 316 ALA A N 1
ATOM 2508 C CA . ALA A 1 316 ? 20.341 -4.464 -5.837 1.00 79.06 316 ALA A CA 1
ATOM 2509 C C . ALA A 1 316 ? 20.116 -3.590 -7.089 1.00 79.06 316 ALA A C 1
ATOM 2511 O O . ALA A 1 316 ? 19.301 -3.934 -7.941 1.00 79.06 316 ALA A O 1
ATOM 2512 N N . MET A 1 317 ? 20.848 -2.481 -7.240 1.00 81.38 317 MET A N 1
ATOM 2513 C CA . MET A 1 317 ? 20.776 -1.622 -8.428 1.00 81.38 317 MET A CA 1
ATOM 2514 C C . MET A 1 317 ? 21.232 -2.352 -9.697 1.00 81.38 317 MET A C 1
ATOM 2516 O O . MET A 1 317 ? 20.577 -2.224 -10.731 1.00 81.38 317 MET A O 1
ATOM 2520 N N . HIS A 1 318 ? 22.301 -3.146 -9.622 1.00 79.62 318 HIS A N 1
ATOM 2521 C CA . HIS A 1 318 ? 22.783 -3.956 -10.742 1.00 79.62 318 HIS A CA 1
ATOM 2522 C C . HIS A 1 318 ? 21.783 -5.035 -11.136 1.00 79.62 318 HIS A C 1
ATOM 2524 O O . HIS A 1 318 ? 21.447 -5.151 -12.318 1.00 79.62 318 HIS A O 1
ATOM 2530 N N . ALA A 1 319 ? 21.232 -5.740 -10.147 1.00 82.19 319 ALA A N 1
ATOM 2531 C CA . ALA A 1 319 ? 20.236 -6.770 -10.390 1.00 82.19 319 ALA A CA 1
ATOM 2532 C C . ALA A 1 319 ? 18.995 -6.207 -11.103 1.00 82.19 319 ALA A C 1
ATOM 2534 O O . ALA A 1 319 ? 18.466 -6.799 -12.046 1.00 82.19 319 ALA A O 1
ATOM 2535 N N . LEU A 1 320 ? 18.564 -5.003 -10.713 1.00 82.31 320 LEU A N 1
ATOM 2536 C CA . LEU A 1 320 ? 17.448 -4.298 -11.349 1.00 82.31 320 LEU A CA 1
ATOM 2537 C C . LEU A 1 320 ? 17.744 -3.737 -12.730 1.00 82.31 320 LEU A C 1
ATOM 2539 O O . LEU A 1 320 ? 16.831 -3.598 -13.544 1.00 82.31 320 LEU A O 1
ATOM 2543 N N . ALA A 1 321 ? 19.002 -3.417 -13.004 1.00 79.69 321 ALA A N 1
ATOM 2544 C CA . ALA A 1 321 ? 19.445 -3.053 -14.339 1.00 79.69 321 ALA A CA 1
ATOM 2545 C C . ALA A 1 321 ? 19.624 -4.283 -15.255 1.00 79.69 321 ALA A C 1
ATOM 2547 O O . ALA A 1 321 ? 19.869 -4.115 -16.449 1.00 79.69 321 ALA A O 1
ATOM 2548 N N . GLY A 1 322 ? 19.438 -5.501 -14.729 1.00 77.94 322 GLY A N 1
ATOM 2549 C CA . GLY A 1 322 ? 19.540 -6.753 -15.477 1.00 77.94 322 GLY A CA 1
ATOM 2550 C C . GLY A 1 322 ? 20.973 -7.260 -15.624 1.00 77.94 322 GLY A C 1
ATOM 2551 O O . GLY A 1 322 ? 21.260 -7.977 -16.582 1.00 77.94 322 GLY A O 1
ATOM 2552 N N . PHE A 1 323 ? 21.871 -6.875 -14.714 1.00 78.12 323 PHE A N 1
ATOM 2553 C C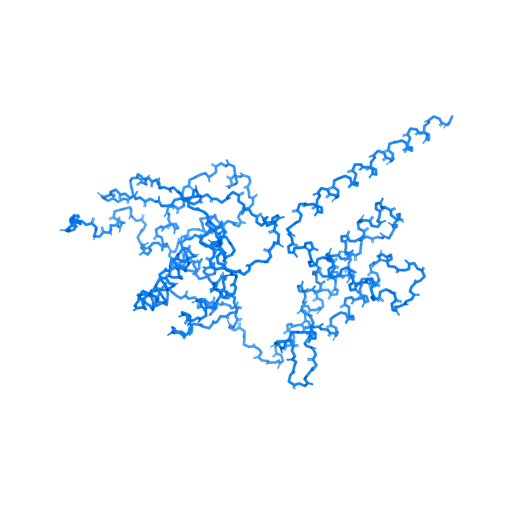A . PHE A 1 323 ? 23.229 -7.400 -14.666 1.00 78.12 323 PHE A CA 1
ATOM 2554 C C . PHE A 1 323 ? 23.336 -8.530 -13.641 1.00 78.12 323 PHE A C 1
ATOM 2556 O O . PHE A 1 323 ? 23.144 -8.319 -12.448 1.00 78.12 323 PHE A O 1
ATOM 2563 N N . TYR A 1 324 ? 23.706 -9.717 -14.121 1.00 65.06 324 TYR A N 1
ATOM 2564 C CA . TYR A 1 324 ? 23.669 -10.970 -13.354 1.00 65.06 324 TYR A CA 1
ATOM 2565 C C . TYR A 1 324 ? 25.000 -11.345 -12.681 1.00 65.06 324 TYR A C 1
ATOM 2567 O O . TYR A 1 324 ? 25.113 -12.398 -12.065 1.00 65.06 324 TYR A O 1
ATOM 2575 N N . SER A 1 325 ? 26.041 -10.524 -12.831 1.00 59.31 325 SER A N 1
ATOM 2576 C CA . SER A 1 325 ? 27.379 -10.815 -12.310 1.00 59.31 325 SER A CA 1
ATOM 2577 C C . SER A 1 325 ? 27.693 -9.921 -11.120 1.00 59.31 325 SER A C 1
ATOM 2579 O O . SER A 1 325 ? 27.555 -8.708 -11.207 1.00 59.31 325 SER A O 1
ATOM 2581 N N . GLN A 1 326 ? 28.203 -10.506 -10.036 1.00 57.91 326 GLN A N 1
ATOM 2582 C CA . GLN A 1 326 ? 28.711 -9.755 -8.880 1.00 57.91 326 GLN A CA 1
ATOM 2583 C C . GLN A 1 326 ? 30.068 -9.073 -9.144 1.00 57.91 326 GLN A C 1
ATOM 2585 O O . GLN A 1 326 ? 30.578 -8.352 -8.290 1.00 57.91 326 GLN A O 1
ATOM 2590 N N . LYS A 1 327 ? 30.682 -9.295 -10.315 1.00 57.19 327 LYS A N 1
ATOM 2591 C CA . LYS A 1 327 ? 31.947 -8.655 -10.704 1.00 57.19 327 LYS A CA 1
ATOM 2592 C C . LYS A 1 327 ? 31.689 -7.293 -11.350 1.00 57.19 327 LYS A C 1
ATOM 2594 O O . LYS A 1 327 ? 31.031 -7.238 -12.387 1.00 57.19 327 LYS A O 1
ATOM 2599 N N . ALA A 1 328 ? 32.311 -6.244 -10.803 1.00 54.41 328 ALA A N 1
ATOM 2600 C CA . ALA A 1 328 ? 32.269 -4.862 -11.305 1.00 54.41 328 ALA A CA 1
ATOM 2601 C C . ALA A 1 328 ? 32.601 -4.722 -12.807 1.00 54.41 328 ALA A C 1
ATOM 2603 O O . ALA A 1 328 ? 32.051 -3.875 -13.503 1.00 54.41 328 ALA A O 1
ATOM 2604 N N . SER A 1 329 ? 33.453 -5.604 -13.339 1.00 54.03 329 SER A N 1
ATOM 2605 C CA . SER A 1 329 ? 33.851 -5.623 -14.752 1.00 54.03 329 SER A CA 1
ATOM 2606 C C . SER A 1 329 ? 32.775 -6.132 -15.720 1.00 54.03 329 SER A C 1
ATOM 2608 O O . SER A 1 329 ? 32.942 -5.998 -16.929 1.00 54.03 329 SER A O 1
ATOM 2610 N N . ALA A 1 330 ? 31.680 -6.711 -15.221 1.00 58.56 330 ALA A N 1
ATOM 2611 C CA . ALA A 1 330 ? 30.574 -7.193 -16.048 1.00 58.56 330 ALA A CA 1
ATOM 2612 C C . ALA A 1 330 ? 29.493 -6.125 -16.297 1.00 58.56 330 ALA A C 1
ATOM 2614 O O . ALA A 1 330 ? 28.574 -6.354 -17.085 1.00 58.56 330 ALA A O 1
ATOM 2615 N N . PHE A 1 331 ? 29.594 -4.961 -15.647 1.00 64.00 331 PHE A N 1
ATOM 2616 C CA . PHE A 1 331 ? 28.664 -3.841 -15.803 1.00 64.00 331 PHE A CA 1
ATOM 2617 C C . PHE A 1 331 ? 29.091 -2.961 -16.975 1.00 64.00 331 PHE A C 1
ATOM 2619 O O . PHE A 1 331 ? 29.494 -1.810 -16.827 1.00 64.00 331 PHE A O 1
ATOM 2626 N N . TRP A 1 332 ? 29.034 -3.534 -18.173 1.00 61.72 332 TRP A N 1
ATOM 2627 C CA . TRP A 1 332 ? 29.305 -2.810 -19.402 1.00 61.72 332 TRP A CA 1
ATOM 2628 C C . TRP A 1 332 ? 28.040 -2.731 -20.239 1.00 61.72 332 TRP A C 1
ATOM 2630 O O . TRP A 1 332 ? 27.411 -3.739 -20.558 1.00 61.72 332 TRP A O 1
ATOM 2640 N N . LEU A 1 333 ? 27.672 -1.509 -20.607 1.00 58.72 333 LEU A N 1
ATOM 2641 C CA . LEU A 1 333 ? 26.719 -1.287 -21.679 1.00 58.72 333 LEU A CA 1
ATOM 2642 C C . LEU A 1 333 ? 27.541 -0.916 -22.915 1.00 58.72 333 LEU A C 1
ATOM 2644 O O . LEU A 1 333 ? 28.352 0.004 -22.796 1.00 58.72 333 LEU A O 1
ATOM 2648 N N . PRO A 1 334 ? 27.329 -1.557 -24.080 1.00 57.72 334 PRO A N 1
ATOM 2649 C CA . PRO A 1 334 ? 27.855 -1.094 -25.362 1.00 57.72 334 PRO A CA 1
ATOM 2650 C C . PRO A 1 334 ? 27.243 0.269 -25.707 1.00 57.72 334 PRO A C 1
ATOM 2652 O O . PRO A 1 334 ? 26.342 0.389 -26.530 1.00 57.72 334 PRO A O 1
ATOM 2655 N N . ARG A 1 335 ? 27.679 1.318 -25.015 1.00 58.97 335 ARG A N 1
ATOM 2656 C CA . ARG A 1 335 ? 27.286 2.709 -25.223 1.00 58.97 335 ARG A CA 1
ATOM 2657 C C . ARG A 1 335 ? 28.523 3.478 -25.650 1.00 58.97 335 ARG A C 1
ATOM 2659 O O . ARG A 1 335 ? 29.016 4.283 -24.874 1.00 58.97 335 ARG A O 1
ATOM 2666 N N . SER A 1 336 ? 29.047 3.163 -26.835 1.00 49.59 336 SER A N 1
ATOM 2667 C CA . SER A 1 336 ? 30.165 3.920 -27.429 1.00 49.59 336 SER A CA 1
ATOM 2668 C C . SER A 1 336 ? 30.620 3.470 -28.824 1.00 49.59 336 SER A C 1
ATOM 2670 O O . SER A 1 336 ? 31.682 3.897 -29.259 1.00 49.59 336 SER A O 1
ATOM 2672 N N . ALA A 1 337 ? 29.889 2.634 -29.574 1.00 54.81 337 ALA A N 1
ATOM 2673 C CA . ALA A 1 337 ? 30.334 2.377 -30.953 1.00 54.81 337 ALA A CA 1
ATOM 2674 C C . ALA A 1 337 ? 30.176 3.622 -31.851 1.00 54.81 337 ALA A C 1
ATOM 2676 O O . ALA A 1 337 ? 30.872 3.741 -32.854 1.00 54.81 337 ALA A O 1
ATOM 2677 N N . VAL A 1 338 ? 29.261 4.534 -31.498 1.00 59.88 338 VAL A N 1
ATOM 2678 C CA . VAL A 1 338 ? 28.964 5.753 -32.254 1.00 59.88 338 VAL A CA 1
ATOM 2679 C C . VAL A 1 338 ? 28.560 6.851 -31.271 1.00 59.88 338 VAL A C 1
ATOM 2681 O O . VAL A 1 338 ? 27.605 6.664 -30.510 1.00 59.88 338 VAL A O 1
ATOM 2684 N N . ASP A 1 339 ? 29.270 7.977 -31.286 1.00 62.81 339 ASP A N 1
ATOM 2685 C CA . ASP A 1 339 ? 28.815 9.194 -30.615 1.00 62.81 339 ASP A CA 1
ATOM 2686 C C . ASP A 1 339 ? 27.608 9.761 -31.382 1.00 62.81 339 ASP A C 1
ATOM 2688 O O . ASP A 1 339 ? 27.668 9.869 -32.612 1.00 62.81 339 ASP A O 1
ATOM 2692 N N . PRO A 1 340 ? 26.483 10.074 -30.710 1.00 65.81 340 PRO A N 1
ATOM 2693 C CA . PRO A 1 340 ? 25.372 10.740 -31.375 1.00 65.81 340 PRO A CA 1
ATOM 2694 C C . PRO A 1 340 ? 25.836 12.119 -31.887 1.00 65.81 340 PRO A C 1
ATOM 2696 O O . PRO A 1 340 ? 26.583 12.787 -31.169 1.00 65.81 340 PRO A O 1
ATOM 2699 N N . PRO A 1 341 ? 25.433 12.515 -33.110 1.00 69.50 341 PRO A N 1
ATOM 2700 C CA . PRO A 1 341 ? 25.893 13.742 -33.762 1.00 69.50 341 PRO A CA 1
ATOM 2701 C C . PRO A 1 341 ? 25.515 15.025 -33.018 1.00 69.50 341 PRO A C 1
ATOM 2703 O O . PRO A 1 341 ? 24.489 15.020 -32.292 1.00 69.50 341 PRO A O 1
#